Protein AF-A0A550GK43-F1 (afdb_monomer_lite)

Sequence (358 aa):
KLLFDNPLKSVQSYNLAKATGVEAIDRFKLILEIFTRRATTKEAKLQIQLATLRYELAHAKERVRLTKLKEQPGFMGLGAYEADVYYNAINRQIQTIRAKLLKIREKRLLHRERRAELGFLSISLAGYTSAGKSSLFNALTEETTQVDKALFTTLSTKTRLVEVSKKQFLLTDTVGFIDRLPLTLIEAFHSTLEETIYSDLILLVLDISEALEKIEKKNSICLETMEHIGASGIPVITVLNKIDLLSESETEEKLEALKTKVKNPILISALHRTNLELLKRELLEKFEDYVQALFTVPLTKETMPFMSWVHESADVKEAKFMSDSVQVTFEANPLFAEKVRKRVEKLDGKFVAIPKTQ

Foldseek 3Di:
DAEAADDDALVRQVVCCVVPVDGYDYPQVVVLVVQCVQDPDPLSNLLSLLLVLVVCLVRLLVVLVVVCVVPDPDDPDCRPVVSVVVNVVSVVSNVVSVVVNVVVLVVVVVVLVVCVLLQAAEEEEEFAWQLCLVLLVCLQQVHPDDDDSDGFNDSAKDWDWGDDPNHIHIYIYATYDDPCDDVSSCVSCLSRCVSLQPHLEYEYRGALLDDLVVRLVRQVVRQVSCVVSNNNPHHYAYEHEDCVNDDPVSVVVSCVVCVVRDHNYDYAYSNVRGRVVVVSVVVCVSQQQWWWKKKKFFDDPCVVVLVVSCVSNWAWPDWDDDPTIIMTITTGGPSNLVSNVVVCVVRVMDMGTDPPDD

pLDDT: mean 79.59, std 12.75, range [30.95, 96.44]

Radius of gyration: 26.25 Å; chains: 1; bounding box: 74×34×81 Å

Structure (mmCIF, N/CA/C/O backbone):
data_AF-A0A550GK43-F1
#
_entry.id   AF-A0A550GK43-F1
#
loop_
_atom_site.group_PDB
_atom_site.id
_atom_site.type_symbol
_atom_site.label_atom_id
_atom_site.label_alt_id
_atom_site.label_comp_id
_atom_site.label_asym_id
_atom_site.label_entity_id
_atom_site.label_seq_id
_atom_site.pdbx_PDB_ins_code
_atom_site.Cartn_x
_atom_site.Cartn_y
_atom_site.Cartn_z
_atom_site.occupancy
_atom_site.B_iso_or_equiv
_atom_site.auth_seq_id
_atom_site.auth_comp_id
_atom_site.auth_asym_id
_atom_site.auth_atom_id
_atom_site.pdbx_PDB_model_num
ATOM 1 N N . LYS A 1 1 ? -18.491 10.909 21.835 1.00 86.12 1 LYS A N 1
ATOM 2 C CA . LYS A 1 1 ? -18.262 9.469 21.565 1.00 86.12 1 LYS A CA 1
ATOM 3 C C . LYS A 1 1 ? -17.212 8.971 22.540 1.00 86.12 1 LYS A C 1
ATOM 5 O O . LYS A 1 1 ? -16.276 9.720 22.793 1.00 86.12 1 LYS A O 1
ATOM 10 N N . LEU A 1 2 ? -17.357 7.761 23.069 1.00 90.12 2 LEU A N 1
ATOM 11 C CA . LEU A 1 2 ? -16.305 7.083 23.827 1.00 90.12 2 LEU A CA 1
ATOM 12 C C . LEU A 1 2 ? -15.531 6.176 22.879 1.00 90.12 2 LEU A C 1
ATOM 14 O O . LEU A 1 2 ? -16.142 5.410 22.134 1.00 90.12 2 LEU A O 1
ATOM 18 N N . LEU A 1 3 ? -14.207 6.301 22.886 1.00 92.94 3 LEU A N 1
ATOM 19 C CA . LEU A 1 3 ? -13.317 5.574 21.986 1.00 92.94 3 LEU A CA 1
ATOM 20 C C . LEU A 1 3 ? -12.594 4.479 22.764 1.00 92.94 3 LEU A C 1
ATOM 22 O O . LEU A 1 3 ? -11.971 4.759 23.785 1.00 92.94 3 LEU A O 1
ATOM 26 N N . PHE A 1 4 ? -12.653 3.252 22.257 1.00 91.44 4 PHE A N 1
ATOM 27 C CA . PHE A 1 4 ? -11.942 2.107 22.817 1.00 91.44 4 PHE A CA 1
ATOM 28 C C . PHE A 1 4 ? -10.992 1.528 21.767 1.00 91.44 4 PHE A C 1
ATOM 30 O O . PHE A 1 4 ? -11.410 1.222 20.653 1.00 91.44 4 PHE A O 1
ATOM 37 N N . ASP A 1 5 ? -9.711 1.366 22.114 1.00 87.25 5 ASP A N 1
ATOM 38 C CA . ASP A 1 5 ? -8.704 0.798 21.197 1.00 87.25 5 ASP A CA 1
ATOM 39 C C . ASP A 1 5 ? -8.968 -0.690 20.896 1.00 87.25 5 ASP A C 1
ATOM 41 O O . ASP A 1 5 ? -8.686 -1.182 19.804 1.00 87.25 5 ASP A O 1
ATOM 45 N N . ASN A 1 6 ? -9.570 -1.409 21.844 1.00 87.00 6 ASN A N 1
ATOM 46 C CA . ASN A 1 6 ? -9.878 -2.827 21.693 1.00 87.00 6 ASN A CA 1
ATOM 47 C C . ASN A 1 6 ? -11.275 -3.058 21.091 1.00 87.00 6 ASN A C 1
ATOM 49 O O . ASN A 1 6 ? -12.183 -2.256 21.334 1.00 87.00 6 ASN A O 1
ATOM 53 N N . PRO A 1 7 ? -11.479 -4.170 20.354 1.00 84.12 7 PRO A N 1
ATOM 54 C CA . PRO A 1 7 ? -12.796 -4.569 19.867 1.00 84.12 7 PRO A CA 1
ATOM 55 C C . PRO A 1 7 ? -13.807 -4.690 21.009 1.00 84.12 7 PRO A C 1
ATOM 57 O O . PRO A 1 7 ? -13.506 -5.269 22.056 1.00 84.12 7 PRO A O 1
ATOM 60 N N . LEU A 1 8 ? -15.019 -4.183 20.792 1.00 85.75 8 LEU A N 1
ATOM 61 C CA . LEU A 1 8 ? -16.103 -4.273 21.765 1.00 85.75 8 LEU A CA 1
ATOM 62 C C . LEU A 1 8 ? -17.144 -5.296 21.310 1.00 85.75 8 LEU A C 1
ATOM 64 O O . LEU A 1 8 ? -17.591 -5.296 20.165 1.00 85.75 8 LEU A O 1
ATOM 68 N N . LYS A 1 9 ? -17.600 -6.151 22.230 1.00 84.69 9 LYS A N 1
ATOM 69 C CA . LYS A 1 9 ? -18.795 -6.976 22.000 1.00 84.69 9 LYS A CA 1
ATOM 70 C C . LYS A 1 9 ? -20.037 -6.080 21.974 1.00 84.69 9 LYS A C 1
ATOM 72 O O . LYS A 1 9 ? -20.101 -5.092 22.704 1.00 84.69 9 LYS A O 1
ATOM 77 N N . SER A 1 10 ? -21.081 -6.482 21.241 1.00 81.69 10 SER A N 1
ATOM 78 C CA . SER A 1 10 ? -22.343 -5.720 21.142 1.00 81.69 10 SER A CA 1
ATOM 79 C C . SER A 1 10 ? -22.924 -5.331 22.504 1.00 81.69 10 SER A C 1
ATOM 81 O O . SER A 1 10 ? -23.356 -4.197 22.686 1.00 81.69 10 SER A O 1
ATOM 83 N N . VAL A 1 11 ? -22.883 -6.257 23.468 1.00 82.94 11 VAL A N 1
ATOM 84 C CA . VAL A 1 11 ? -23.362 -6.045 24.843 1.00 82.94 11 VAL A CA 1
ATOM 85 C C . VAL A 1 11 ? -22.520 -5.001 25.582 1.00 82.94 11 VAL A C 1
ATOM 87 O O . VAL A 1 11 ? -23.070 -4.167 26.294 1.00 82.94 11 VAL A O 1
ATOM 90 N N . GLN A 1 12 ? -21.196 -5.007 25.398 1.00 88.62 12 GLN A N 1
ATOM 91 C CA . GLN A 1 12 ? -20.301 -4.034 26.032 1.00 88.62 12 GLN A CA 1
ATOM 92 C C . GLN A 1 12 ? -20.574 -2.631 25.495 1.00 88.62 12 GLN A C 1
ATOM 94 O O . GLN A 1 12 ? -20.803 -1.719 26.284 1.00 88.62 12 GLN A O 1
ATOM 99 N N . SER A 1 13 ? -20.633 -2.469 24.168 1.00 85.69 13 SER A N 1
ATOM 100 C CA . SER A 1 13 ? -20.974 -1.183 23.549 1.00 85.69 13 SER A CA 1
ATOM 101 C C . SER A 1 13 ? -22.344 -0.677 24.006 1.00 85.69 13 SER A C 1
ATOM 103 O O . SER A 1 13 ? -22.485 0.507 24.303 1.00 85.69 13 SER A O 1
ATOM 105 N N . TYR A 1 14 ? -23.340 -1.566 24.108 1.00 80.38 14 TYR A N 1
ATOM 106 C CA . TYR A 1 14 ? -24.678 -1.220 24.590 1.00 80.38 14 TYR A CA 1
ATOM 107 C C . TYR A 1 14 ? -24.670 -0.757 26.052 1.00 80.38 14 TYR A C 1
ATOM 109 O O . TYR A 1 14 ? -25.195 0.311 26.359 1.00 80.38 14 TYR A O 1
ATOM 117 N N . ASN A 1 15 ? -24.046 -1.523 26.949 1.00 84.62 15 ASN A N 1
ATOM 118 C CA . ASN A 1 15 ? -23.990 -1.195 28.373 1.00 84.62 15 ASN A CA 1
ATOM 119 C C . ASN A 1 15 ? -23.218 0.102 28.629 1.00 84.62 15 ASN A C 1
ATOM 121 O O . ASN A 1 15 ? -23.668 0.928 29.418 1.00 84.62 15 ASN A O 1
ATOM 125 N N . LEU A 1 16 ? -22.101 0.313 27.927 1.00 88.44 16 LEU A N 1
ATOM 126 C CA . LEU A 1 16 ? -21.329 1.552 28.000 1.00 88.44 16 LEU A CA 1
ATOM 127 C C . LEU A 1 16 ? -22.157 2.744 27.521 1.00 88.44 16 LEU A C 1
ATOM 129 O O . LEU A 1 16 ? -22.223 3.753 28.219 1.00 88.44 16 LEU A O 1
ATOM 133 N N . ALA A 1 17 ? -22.845 2.620 26.383 1.00 86.25 17 ALA A N 1
ATOM 134 C CA . ALA A 1 17 ? -23.702 3.688 25.879 1.00 86.25 17 ALA A CA 1
ATOM 135 C C . ALA A 1 17 ? -24.870 3.993 26.830 1.00 86.25 17 ALA A C 1
ATOM 137 O O . ALA A 1 17 ? -25.184 5.157 27.069 1.00 86.25 17 ALA A O 1
ATOM 138 N N . LYS A 1 18 ? -25.475 2.960 27.430 1.00 82.62 18 LYS A N 1
ATOM 139 C CA . LYS A 1 18 ? -26.541 3.106 28.431 1.00 82.62 18 LYS A CA 1
ATOM 140 C C . LYS A 1 18 ? -26.047 3.802 29.702 1.00 82.62 18 LYS A C 1
ATOM 142 O O . LYS A 1 18 ? -26.750 4.660 30.219 1.00 82.62 18 LYS A O 1
ATOM 147 N N . ALA A 1 19 ? -24.871 3.428 30.205 1.00 88.75 19 ALA A N 1
ATOM 148 C CA . ALA A 1 19 ? -24.321 3.973 31.445 1.00 88.75 19 ALA A CA 1
ATOM 149 C C . ALA A 1 19 ? -23.818 5.416 31.294 1.00 88.75 19 ALA A C 1
ATOM 151 O O . ALA A 1 19 ? -23.865 6.185 32.246 1.00 88.75 19 ALA A O 1
ATOM 152 N N . THR A 1 20 ? -23.327 5.781 30.108 1.00 88.94 20 THR A N 1
ATOM 153 C CA . THR A 1 20 ? -22.637 7.064 29.880 1.00 88.94 20 THR A CA 1
ATOM 154 C C . THR A 1 20 ? -23.457 8.076 29.083 1.00 88.94 20 THR A C 1
ATOM 156 O O . THR A 1 20 ? -23.082 9.242 29.011 1.00 88.94 20 THR A O 1
ATOM 159 N N . GLY A 1 21 ? -24.557 7.649 28.456 1.00 86.69 21 GLY A N 1
ATOM 160 C CA . GLY A 1 21 ? -25.392 8.498 27.602 1.00 86.69 21 GLY A CA 1
ATOM 161 C C . GLY A 1 21 ? -24.756 8.871 26.257 1.00 86.69 21 GLY A C 1
ATOM 162 O O . GLY A 1 21 ? -25.344 9.637 25.498 1.00 86.69 21 GLY A O 1
ATOM 163 N N . VAL A 1 22 ? -23.573 8.340 25.930 1.00 90.19 22 VAL A N 1
ATOM 164 C CA . VAL A 1 22 ? -22.835 8.643 24.695 1.00 90.19 22 VAL A CA 1
ATOM 165 C C . VAL A 1 22 ? -22.460 7.368 23.942 1.00 90.19 22 VAL A C 1
ATOM 167 O O . VAL A 1 22 ? -22.191 6.328 24.531 1.00 90.19 22 VAL A O 1
ATOM 170 N N . GLU A 1 23 ? -22.409 7.439 22.611 1.00 86.25 23 GLU A N 1
ATOM 171 C CA . GLU A 1 23 ? -22.049 6.286 21.779 1.00 86.25 23 GLU A CA 1
ATOM 172 C C . GLU A 1 23 ? -20.619 5.796 22.075 1.00 86.25 23 GLU A C 1
ATOM 174 O O . GLU A 1 23 ? -19.661 6.572 21.966 1.00 86.25 23 GLU A O 1
ATOM 179 N N . ALA A 1 24 ? -20.482 4.508 22.405 1.00 88.62 24 ALA A N 1
ATOM 180 C CA . ALA A 1 24 ? -19.206 3.812 22.539 1.00 88.62 24 ALA A CA 1
ATOM 181 C C . ALA A 1 24 ? -18.837 3.116 21.222 1.00 88.62 24 ALA A C 1
ATOM 183 O O . ALA A 1 24 ? -19.596 2.280 20.723 1.00 88.62 24 ALA A O 1
ATOM 184 N N . ILE A 1 25 ? -17.670 3.452 20.671 1.00 88.75 25 ILE A N 1
ATOM 185 C CA . ILE A 1 25 ? -17.148 2.873 19.432 1.00 88.75 25 ILE A CA 1
ATOM 186 C C . ILE A 1 25 ? -15.778 2.238 19.672 1.00 88.75 25 ILE A C 1
ATOM 188 O O . ILE A 1 25 ? -14.965 2.754 20.441 1.00 88.75 25 ILE A O 1
ATOM 192 N N . ASP A 1 26 ? -15.539 1.106 19.017 1.00 89.75 26 ASP A N 1
ATOM 193 C CA . ASP A 1 26 ? -14.235 0.453 19.007 1.00 89.75 26 ASP A CA 1
ATOM 194 C C . ASP A 1 26 ? -13.333 1.016 17.897 1.00 89.75 26 ASP A C 1
ATOM 196 O O . ASP A 1 26 ? -13.750 1.809 17.041 1.00 89.75 26 ASP A O 1
ATOM 200 N N . ARG A 1 27 ? -12.073 0.580 17.899 1.00 86.44 27 ARG A N 1
ATOM 201 C CA . ARG A 1 27 ? -11.082 0.947 16.886 1.00 86.44 27 ARG A CA 1
ATOM 202 C C . ARG A 1 27 ? -11.529 0.619 15.467 1.00 86.44 27 ARG A C 1
ATOM 204 O O . ARG A 1 27 ? -11.270 1.406 14.561 1.00 86.44 27 ARG A O 1
ATOM 211 N N . PHE A 1 28 ? -12.189 -0.517 15.252 1.00 83.56 28 PHE A N 1
ATOM 212 C CA . PHE A 1 28 ? -12.615 -0.924 13.915 1.00 83.56 28 PHE A CA 1
ATOM 213 C C . PHE A 1 28 ? -13.650 0.052 13.346 1.00 83.56 28 PHE A C 1
ATOM 215 O O . PHE A 1 28 ? -13.490 0.549 12.229 1.00 83.56 28 PHE A O 1
ATOM 222 N N . LYS A 1 29 ? -14.669 0.401 14.137 1.00 85.69 29 LYS A N 1
ATOM 223 C CA . LYS A 1 29 ? -15.686 1.377 13.743 1.00 85.69 29 LYS A CA 1
ATOM 224 C C . LYS A 1 29 ? -15.091 2.774 13.557 1.00 85.69 29 LYS A C 1
ATOM 226 O O . LYS A 1 29 ? -15.455 3.459 12.603 1.00 85.69 29 LYS A O 1
ATOM 231 N N . LEU A 1 30 ? -14.138 3.177 14.403 1.00 87.69 30 LEU A N 1
ATOM 232 C CA . LEU A 1 30 ? -13.414 4.440 14.236 1.00 87.69 30 LEU A CA 1
ATOM 233 C C . LEU A 1 30 ? -12.654 4.492 12.900 1.00 87.69 30 LEU A C 1
ATOM 235 O O . LEU A 1 30 ? -12.739 5.492 12.189 1.00 87.69 30 LEU A O 1
ATOM 239 N N . ILE A 1 31 ? -11.953 3.415 12.530 1.00 84.00 31 ILE A N 1
ATOM 240 C CA . ILE A 1 31 ? -11.245 3.323 11.244 1.00 84.00 31 ILE A CA 1
ATOM 241 C C . ILE A 1 31 ? -12.232 3.460 10.077 1.00 84.00 31 ILE A C 1
ATOM 243 O O . ILE A 1 31 ? -11.996 4.269 9.179 1.00 84.00 31 ILE A O 1
ATOM 247 N N . LEU A 1 32 ? -13.363 2.744 10.106 1.00 84.62 32 LEU A N 1
ATOM 248 C CA . LEU A 1 32 ? -14.396 2.859 9.070 1.00 84.62 32 LEU A CA 1
ATOM 249 C C . LEU A 1 32 ? -14.977 4.275 8.961 1.00 84.62 32 LEU A C 1
ATOM 251 O O . LEU A 1 32 ? -15.218 4.751 7.851 1.00 84.62 32 LEU A O 1
ATOM 255 N N . GLU A 1 33 ? -15.176 4.976 10.079 1.00 86.00 33 GLU A N 1
ATOM 256 C CA . GLU A 1 33 ? -15.636 6.369 10.066 1.00 86.00 33 GLU A CA 1
ATOM 257 C C . GLU A 1 33 ? -14.611 7.308 9.419 1.00 86.00 33 GLU A C 1
ATOM 259 O O . GLU A 1 33 ? -14.982 8.150 8.596 1.00 86.00 33 GLU A O 1
ATOM 264 N N . ILE A 1 34 ? -13.324 7.153 9.746 1.00 83.12 34 ILE A N 1
ATOM 265 C CA . ILE A 1 34 ? -12.256 7.953 9.133 1.00 83.12 34 ILE A CA 1
ATOM 266 C C . ILE A 1 34 ? -12.185 7.672 7.629 1.00 83.12 34 ILE A C 1
ATOM 268 O O . ILE A 1 34 ? -12.117 8.602 6.823 1.00 83.12 34 ILE A O 1
ATOM 272 N N . PHE A 1 35 ? -12.276 6.401 7.243 1.00 79.06 35 PHE A N 1
ATOM 273 C CA . PHE A 1 35 ? -12.298 5.982 5.848 1.00 79.06 35 PHE A CA 1
ATOM 274 C C . PHE A 1 35 ? -13.492 6.543 5.086 1.00 79.06 35 PHE A C 1
ATOM 276 O O . PHE A 1 35 ? -13.321 7.070 3.989 1.00 79.06 35 PHE A O 1
ATOM 283 N N . THR A 1 36 ? -14.684 6.511 5.681 1.00 83.25 36 THR A N 1
ATOM 284 C CA . THR A 1 36 ? -15.906 7.052 5.068 1.00 83.25 36 THR A CA 1
ATOM 285 C C . THR A 1 36 ? -15.748 8.535 4.739 1.00 83.25 36 THR A C 1
ATOM 287 O O . THR A 1 36 ? -16.131 8.968 3.654 1.00 83.25 36 THR A O 1
ATOM 290 N N . ARG A 1 37 ? -15.142 9.312 5.646 1.00 83.44 37 ARG A N 1
ATOM 291 C CA . ARG A 1 37 ? -14.906 10.752 5.448 1.00 83.44 37 ARG A CA 1
ATOM 292 C C . ARG A 1 37 ? -13.898 11.050 4.341 1.00 83.44 37 ARG A C 1
ATOM 294 O O . ARG A 1 37 ? -13.974 12.104 3.722 1.00 83.44 37 ARG A O 1
ATOM 301 N N . ARG A 1 38 ? -12.950 10.144 4.110 1.00 76.69 38 ARG A N 1
ATOM 302 C CA . ARG A 1 38 ? -11.841 10.332 3.166 1.00 76.69 38 ARG A CA 1
ATOM 303 C C . ARG A 1 38 ? -12.054 9.652 1.813 1.00 76.69 38 ARG A C 1
ATOM 305 O O . ARG A 1 38 ? -11.332 9.941 0.865 1.00 76.69 38 ARG A O 1
ATOM 312 N N . ALA A 1 39 ? -13.029 8.755 1.696 1.00 76.75 39 ALA A N 1
ATOM 313 C CA . ALA A 1 39 ? -13.310 8.049 0.456 1.00 76.75 39 ALA A CA 1
ATOM 314 C C . ALA A 1 39 ? -13.898 8.982 -0.607 1.00 76.75 39 ALA A C 1
ATOM 316 O O . ALA A 1 39 ? -15.056 9.398 -0.543 1.00 76.75 39 ALA A O 1
ATOM 317 N N . THR A 1 40 ? -13.106 9.262 -1.636 1.00 78.75 40 THR A N 1
ATOM 318 C CA . THR A 1 40 ? -13.510 10.094 -2.775 1.00 78.75 40 THR A CA 1
ATOM 319 C C . THR A 1 40 ? -14.104 9.256 -3.905 1.00 78.75 40 THR A C 1
ATOM 321 O O . THR A 1 40 ? -15.102 9.648 -4.512 1.00 78.75 40 THR A O 1
ATOM 324 N N . THR A 1 41 ? -13.552 8.066 -4.157 1.00 81.12 41 THR A N 1
ATOM 325 C CA . THR A 1 41 ? -13.969 7.201 -5.267 1.00 81.12 41 THR A CA 1
ATOM 326 C C . THR A 1 41 ? -15.203 6.369 -4.926 1.00 81.12 41 THR A C 1
ATOM 328 O O . THR A 1 41 ? -15.446 5.981 -3.781 1.00 81.12 41 THR A O 1
ATOM 331 N N . LYS A 1 42 ? -15.997 6.049 -5.955 1.00 85.44 42 LYS A N 1
ATOM 332 C CA . LYS A 1 42 ? -17.177 5.183 -5.813 1.00 85.44 42 LYS A CA 1
ATOM 333 C C . LYS A 1 42 ? -16.811 3.790 -5.300 1.00 85.44 42 LYS A C 1
ATOM 335 O O . LYS A 1 42 ? -17.566 3.219 -4.523 1.00 85.44 42 LYS A O 1
ATOM 340 N N . GLU A 1 43 ? -15.672 3.256 -5.725 1.00 82.69 43 GLU A N 1
ATOM 341 C CA . GLU A 1 43 ? -15.187 1.962 -5.256 1.00 82.69 43 GLU A CA 1
ATOM 342 C C . GLU A 1 43 ? -14.853 1.985 -3.766 1.00 82.69 43 GLU A C 1
ATOM 344 O O . GLU A 1 43 ? -15.401 1.169 -3.033 1.00 82.69 43 GLU A O 1
ATOM 349 N N . ALA A 1 44 ? -14.028 2.936 -3.311 1.00 79.94 44 ALA A N 1
ATOM 350 C CA . ALA A 1 44 ? -13.653 3.034 -1.903 1.00 79.94 44 ALA A CA 1
ATOM 351 C C . ALA A 1 44 ? -14.903 3.165 -1.019 1.00 79.94 44 ALA A C 1
ATOM 353 O O . ALA A 1 44 ? -15.034 2.473 -0.013 1.00 79.94 44 ALA A O 1
ATOM 354 N N . LYS A 1 45 ? -15.888 3.971 -1.447 1.00 86.06 45 LYS A N 1
ATOM 355 C CA . LYS A 1 45 ? -17.190 4.079 -0.764 1.00 86.06 45 LYS A CA 1
ATOM 356 C C . LYS A 1 45 ? -17.926 2.737 -0.686 1.00 86.06 45 LYS A C 1
ATOM 358 O O . LYS A 1 45 ? -18.445 2.399 0.373 1.00 86.06 45 LYS A O 1
ATOM 363 N N . LEU A 1 46 ? -17.962 1.964 -1.775 1.00 88.62 46 LEU A N 1
ATOM 364 C CA . LEU A 1 46 ? -18.593 0.638 -1.800 1.00 88.62 46 LEU A CA 1
ATOM 365 C C . LEU A 1 46 ? -17.861 -0.372 -0.905 1.00 88.62 46 LEU A C 1
ATOM 367 O O . LEU A 1 46 ? -18.520 -1.136 -0.205 1.00 88.62 46 LEU A O 1
ATOM 371 N N . GLN A 1 47 ? -16.529 -0.370 -0.896 1.00 84.25 47 GLN A N 1
ATOM 372 C CA . GLN A 1 47 ? -15.720 -1.234 -0.030 1.00 84.25 47 GLN A CA 1
ATOM 373 C C . GLN A 1 47 ? -15.943 -0.923 1.453 1.00 84.25 47 GLN A C 1
ATOM 375 O O . GLN A 1 47 ? -16.194 -1.828 2.247 1.00 84.25 47 GLN A O 1
ATOM 380 N N . ILE A 1 48 ? -15.922 0.360 1.824 1.00 85.56 48 ILE A N 1
ATOM 381 C CA . ILE A 1 48 ? -16.186 0.794 3.200 1.00 85.56 48 ILE A CA 1
ATOM 382 C C . ILE A 1 48 ? -17.609 0.421 3.603 1.00 85.56 48 ILE A C 1
ATOM 384 O O . ILE A 1 48 ? -17.812 -0.133 4.677 1.00 85.56 48 ILE A O 1
ATOM 388 N N . GLN A 1 49 ? -18.592 0.645 2.726 1.00 88.12 49 GLN A N 1
ATOM 389 C CA . GLN A 1 49 ? -19.972 0.247 2.987 1.00 88.12 49 GLN A CA 1
ATOM 390 C C . GLN A 1 49 ? -20.101 -1.274 3.170 1.00 88.12 49 GLN A C 1
ATOM 392 O O . GLN A 1 49 ? -20.804 -1.719 4.075 1.00 88.12 49 GLN A O 1
ATOM 397 N N . LEU A 1 50 ? -19.401 -2.078 2.363 1.00 88.62 50 LEU A N 1
ATOM 398 C CA . LEU A 1 50 ? -19.354 -3.532 2.522 1.00 88.62 50 LEU A CA 1
ATOM 399 C C . LEU A 1 50 ? -18.767 -3.935 3.883 1.00 88.62 50 LEU A C 1
ATOM 401 O O . LEU A 1 50 ? -19.320 -4.813 4.547 1.00 88.62 50 LEU A O 1
ATOM 405 N N . ALA A 1 51 ? -17.673 -3.296 4.305 1.00 85.69 51 ALA A N 1
ATOM 406 C CA . ALA A 1 51 ? -17.052 -3.541 5.604 1.00 85.69 51 ALA A CA 1
ATOM 407 C C . ALA A 1 51 ? -17.991 -3.176 6.764 1.00 85.69 51 ALA A C 1
ATOM 409 O O . ALA A 1 51 ? -18.158 -3.971 7.690 1.00 85.69 51 ALA A O 1
ATOM 410 N N . THR A 1 52 ? -18.654 -2.018 6.681 1.00 87.00 52 THR A N 1
ATOM 411 C CA . THR A 1 52 ? -19.640 -1.561 7.669 1.00 87.00 52 THR A CA 1
ATOM 412 C C . THR A 1 52 ? -20.797 -2.546 7.787 1.00 87.00 52 THR A C 1
ATOM 414 O O . THR A 1 52 ? -21.100 -2.990 8.889 1.00 87.00 52 THR A O 1
ATOM 417 N N . LEU A 1 53 ? -21.393 -2.964 6.665 1.00 88.50 53 LEU A N 1
ATOM 418 C CA . LEU A 1 53 ? -22.513 -3.910 6.669 1.00 88.50 53 LEU A CA 1
ATOM 419 C C . LEU A 1 53 ? -22.117 -5.284 7.216 1.00 88.50 53 LEU A C 1
ATOM 421 O O . LEU A 1 53 ? -22.899 -5.909 7.925 1.00 88.50 53 LEU A O 1
ATOM 425 N N . ARG A 1 54 ? -20.901 -5.765 6.926 1.00 84.62 54 ARG A N 1
ATOM 426 C CA . ARG A 1 54 ? -20.385 -7.026 7.488 1.00 84.62 54 ARG A CA 1
ATOM 427 C C . ARG A 1 54 ? -20.206 -6.947 9.002 1.00 84.62 54 ARG A C 1
ATOM 429 O O . ARG A 1 54 ? -20.565 -7.888 9.707 1.00 84.62 54 ARG A O 1
ATOM 436 N N . TYR A 1 55 ? -19.682 -5.830 9.497 1.00 81.94 55 TYR A N 1
ATOM 437 C CA . TYR A 1 55 ? -19.558 -5.590 10.932 1.00 81.94 55 TYR A CA 1
ATOM 438 C C . TYR A 1 55 ? -20.928 -5.482 11.603 1.00 81.94 55 TYR A C 1
ATOM 440 O O . TYR A 1 55 ? -21.174 -6.130 12.616 1.00 81.94 55 TYR A O 1
ATOM 448 N N . GLU A 1 56 ? -21.863 -4.743 11.007 1.00 82.12 56 GLU A N 1
ATOM 449 C CA . GLU A 1 56 ? -23.239 -4.668 11.498 1.00 82.12 56 GLU A CA 1
ATOM 450 C C . GLU A 1 56 ? -23.910 -6.038 11.530 1.00 82.12 56 GLU A C 1
ATOM 452 O O . GLU A 1 56 ? -24.524 -6.377 12.536 1.00 82.12 56 GLU A O 1
ATOM 457 N N . LEU A 1 57 ? -23.739 -6.853 10.486 1.00 81.50 57 LEU A N 1
ATOM 458 C CA . LEU A 1 57 ? -24.305 -8.197 10.404 1.00 81.50 57 LEU A CA 1
ATOM 459 C C . LEU A 1 57 ? -23.823 -9.100 11.544 1.00 81.50 57 LEU A C 1
ATOM 461 O O . LEU A 1 57 ? -24.637 -9.807 12.141 1.00 81.50 57 LEU A O 1
ATOM 465 N N . ALA A 1 58 ? -22.533 -9.041 11.890 1.00 75.56 58 ALA A N 1
ATOM 466 C CA . ALA A 1 58 ? -21.968 -9.795 13.012 1.00 75.56 58 ALA A CA 1
ATOM 467 C C . ALA A 1 58 ? -22.596 -9.402 14.364 1.00 75.56 58 ALA A C 1
ATOM 469 O O . ALA A 1 58 ? -22.664 -10.213 15.286 1.00 75.56 58 ALA A O 1
ATOM 470 N N . HIS A 1 59 ? -23.100 -8.171 14.472 1.00 73.81 59 HIS A N 1
ATOM 471 C CA . HIS A 1 59 ? -23.693 -7.613 15.686 1.00 73.81 59 HIS A CA 1
ATOM 472 C C . HIS A 1 59 ? -25.230 -7.500 15.641 1.00 73.81 59 HIS A C 1
ATOM 474 O O . HIS A 1 59 ? -25.846 -7.155 16.651 1.00 73.81 59 HIS A O 1
ATOM 480 N N . ALA A 1 60 ? -25.865 -7.796 14.502 1.00 70.31 60 ALA A N 1
ATOM 481 C CA . ALA A 1 60 ? -27.279 -7.528 14.242 1.00 70.31 60 ALA A CA 1
ATOM 482 C C . ALA A 1 60 ? -28.211 -8.326 15.163 1.00 70.31 60 ALA A C 1
ATOM 484 O O . ALA A 1 60 ? -29.096 -7.747 15.792 1.00 70.31 60 ALA A O 1
ATOM 485 N N . LYS A 1 61 ? -27.977 -9.640 15.297 1.00 66.75 61 LYS A N 1
ATOM 486 C CA . LYS A 1 61 ? -28.815 -10.525 16.126 1.00 66.75 61 LYS A CA 1
ATOM 487 C C . LYS A 1 61 ? -28.836 -10.087 17.593 1.00 66.75 61 LYS A C 1
ATOM 489 O O . LYS A 1 61 ? -29.905 -9.996 18.192 1.00 66.75 61 LYS A O 1
ATOM 494 N N . GLU A 1 62 ? -27.674 -9.745 18.150 1.00 68.44 62 GLU A N 1
ATOM 495 C CA . GLU A 1 62 ? -27.580 -9.327 19.553 1.00 68.44 62 GLU A CA 1
ATOM 496 C C . GLU A 1 62 ? -28.139 -7.916 19.774 1.00 68.44 62 GLU A C 1
ATOM 498 O O . GLU A 1 62 ? -28.774 -7.662 20.794 1.00 68.44 62 GLU A O 1
ATOM 503 N N . ARG A 1 63 ? -27.991 -6.999 18.807 1.00 67.00 63 ARG A N 1
ATOM 504 C CA . ARG A 1 63 ? -28.609 -5.666 18.890 1.00 67.00 63 ARG A CA 1
ATOM 505 C C . ARG A 1 63 ? -30.132 -5.731 18.885 1.00 67.00 63 ARG A C 1
ATOM 507 O O . ARG A 1 63 ? -30.747 -5.085 19.724 1.00 67.00 63 ARG A O 1
ATOM 514 N N . VAL A 1 64 ? -30.735 -6.521 17.995 1.00 65.75 64 VAL A N 1
ATOM 515 C CA . VAL A 1 64 ? -32.200 -6.684 17.962 1.00 65.75 64 VAL A CA 1
ATOM 516 C C . VAL A 1 64 ? -32.704 -7.274 19.282 1.00 65.75 64 VAL A C 1
ATOM 518 O O . VAL A 1 64 ? -33.701 -6.799 19.824 1.00 65.75 64 VAL A O 1
ATOM 521 N N . ARG A 1 65 ? -31.971 -8.236 19.859 1.00 65.88 65 ARG A N 1
ATOM 522 C CA . ARG A 1 65 ? -32.284 -8.814 21.174 1.00 65.88 65 ARG A CA 1
ATOM 523 C C . ARG A 1 65 ? -32.227 -7.780 22.307 1.00 65.88 65 ARG A C 1
ATOM 525 O O . ARG A 1 65 ? -33.133 -7.725 23.133 1.00 65.88 65 ARG A O 1
ATOM 532 N N . LEU A 1 66 ? -31.185 -6.946 22.340 1.00 63.62 66 LEU A N 1
ATOM 533 C CA . LEU A 1 66 ? -30.970 -5.934 23.383 1.00 63.62 66 LEU A CA 1
ATOM 534 C C . LEU A 1 66 ? -31.945 -4.752 23.302 1.00 63.62 66 LEU A C 1
ATOM 536 O O . LEU A 1 66 ? -32.364 -4.247 24.342 1.00 63.62 66 LEU A O 1
ATOM 540 N N . THR A 1 67 ? -32.330 -4.318 22.098 1.00 60.28 67 THR A N 1
ATOM 541 C CA . THR A 1 67 ? -33.319 -3.242 21.922 1.00 60.28 67 THR A CA 1
ATOM 542 C C . THR A 1 67 ? -34.692 -3.659 22.448 1.00 60.28 67 THR A C 1
ATOM 544 O O . THR A 1 67 ? -35.367 -2.852 23.079 1.00 60.28 67 THR A O 1
ATOM 547 N N . LYS A 1 68 ? -35.072 -4.934 22.286 1.00 58.69 68 LYS A N 1
ATOM 548 C CA . LYS A 1 68 ? -36.360 -5.460 22.764 1.00 58.69 68 LYS A CA 1
ATOM 549 C C . LYS A 1 68 ? -36.428 -5.673 24.277 1.00 58.69 68 LYS A C 1
ATOM 551 O O . LYS A 1 68 ? -37.509 -5.611 24.835 1.00 58.69 68 LYS A O 1
ATOM 556 N N . LEU A 1 69 ? -35.296 -5.815 24.970 1.00 55.19 69 LEU A N 1
ATOM 557 C CA . LEU A 1 69 ? -35.242 -5.835 26.443 1.00 55.19 69 LEU A CA 1
ATOM 558 C C . LEU A 1 69 ? -35.695 -4.510 27.098 1.00 55.19 69 LEU A C 1
ATOM 560 O O . LEU A 1 69 ? -35.897 -4.474 28.310 1.00 55.19 69 LEU A O 1
ATOM 564 N N . LYS A 1 70 ? -35.831 -3.419 26.326 1.00 52.06 70 LYS A N 1
ATOM 565 C CA . LYS A 1 70 ? -36.454 -2.159 26.770 1.00 52.06 70 LYS A CA 1
ATOM 566 C C . LYS A 1 70 ? -37.981 -2.146 26.628 1.00 52.06 70 LYS A C 1
ATOM 568 O O . LYS A 1 70 ? -38.617 -1.337 27.297 1.00 52.06 70 LYS A O 1
ATOM 573 N N . GLU A 1 71 ? -38.555 -2.982 25.767 1.00 50.41 71 GLU A N 1
ATOM 574 C CA . GLU A 1 71 ? -40.003 -3.086 25.567 1.00 50.41 71 GLU A CA 1
ATOM 575 C C . GLU A 1 71 ? -40.544 -4.172 26.517 1.00 50.41 71 GLU A C 1
ATOM 577 O O . GLU A 1 71 ? -39.938 -5.226 26.685 1.00 50.41 71 GLU A O 1
ATOM 582 N N . GLN A 1 72 ? -41.619 -3.867 27.243 1.00 41.66 72 GLN A N 1
ATOM 583 C CA . GLN A 1 72 ? -42.124 -4.628 28.397 1.00 41.66 72 GLN A CA 1
ATOM 584 C C . GLN A 1 72 ? -42.316 -6.150 28.172 1.00 41.66 72 GLN A C 1
ATOM 586 O O . GLN A 1 72 ? -42.557 -6.594 27.048 1.00 41.66 72 GLN A O 1
ATOM 591 N N . PRO A 1 73 ? -42.293 -6.965 29.255 1.00 36.16 73 PRO A N 1
ATOM 592 C CA . PRO A 1 73 ? -42.509 -8.412 29.206 1.00 36.16 73 PRO A CA 1
ATOM 593 C C . PRO A 1 73 ? -43.982 -8.728 28.910 1.00 36.16 73 PRO A C 1
ATOM 595 O O . PRO A 1 73 ? -44.771 -8.986 29.811 1.00 36.16 73 PRO A O 1
ATOM 598 N N . GLY A 1 74 ? -44.375 -8.668 27.640 1.00 38.84 74 GLY A N 1
ATOM 599 C CA . GLY A 1 74 ? -45.766 -8.906 27.273 1.00 38.84 74 GLY A CA 1
ATOM 600 C C . GLY A 1 74 ? -46.083 -8.683 25.805 1.00 38.84 74 GLY A C 1
ATOM 601 O O . GLY A 1 74 ? -47.039 -7.987 25.515 1.00 38.84 74 GLY A O 1
ATOM 602 N N . PHE A 1 75 ? -45.312 -9.247 24.872 1.00 33.22 75 PHE A N 1
ATOM 603 C CA . PHE A 1 75 ? -45.774 -9.413 23.486 1.00 33.22 75 PHE A CA 1
ATOM 604 C C . PHE A 1 75 ? -45.073 -10.623 22.846 1.00 33.22 75 PHE A C 1
ATOM 606 O O . PHE A 1 75 ? -44.037 -10.525 22.186 1.00 33.22 75 PHE A O 1
ATOM 613 N N . MET A 1 76 ? -45.615 -11.813 23.113 1.00 44.94 76 MET A N 1
ATOM 614 C CA . MET A 1 76 ? -45.246 -13.047 22.416 1.00 44.94 76 MET A CA 1
ATOM 615 C C . MET A 1 76 ? -45.735 -12.964 20.961 1.00 44.94 76 MET A C 1
ATOM 617 O O . MET A 1 76 ? -46.922 -12.761 20.731 1.00 44.94 76 MET A O 1
ATOM 621 N N . GLY A 1 77 ? -44.841 -13.153 19.981 1.00 43.59 77 GLY A N 1
ATOM 622 C CA . GLY A 1 77 ? -45.250 -13.587 18.633 1.00 43.59 77 GLY A CA 1
ATOM 623 C C . GLY A 1 77 ? -44.463 -13.051 17.433 1.00 43.59 77 GLY A C 1
ATOM 624 O O . GLY A 1 77 ? -44.341 -13.760 16.444 1.00 43.59 77 GLY A O 1
ATOM 625 N N . LEU A 1 78 ? -43.873 -11.851 17.495 1.00 40.84 78 LEU A N 1
ATOM 626 C CA . LEU A 1 78 ? -43.286 -11.187 16.305 1.00 40.84 78 LEU A CA 1
ATOM 627 C C . LEU A 1 78 ? -41.739 -11.119 16.308 1.00 40.84 78 LEU A C 1
ATOM 629 O O . LEU A 1 78 ? -41.115 -10.484 15.462 1.00 40.84 78 LEU A O 1
ATOM 633 N N . GLY A 1 79 ? -41.090 -11.787 17.268 1.00 48.12 79 GLY A N 1
ATOM 634 C CA . GLY A 1 79 ? -39.683 -11.569 17.633 1.00 48.12 79 GLY A CA 1
ATOM 635 C C . GLY A 1 79 ? -38.612 -12.046 16.643 1.00 48.12 79 GLY A C 1
ATOM 636 O O . GLY A 1 79 ? -37.617 -11.344 16.465 1.00 48.12 79 GLY A O 1
ATOM 637 N N . ALA A 1 80 ? -38.795 -13.210 16.012 1.00 53.03 80 ALA A N 1
ATOM 638 C CA . ALA A 1 80 ? -37.810 -13.792 15.092 1.00 53.03 80 ALA A CA 1
ATOM 639 C C . ALA A 1 80 ? -37.877 -13.159 13.692 1.00 53.03 80 ALA A C 1
ATOM 641 O O . ALA A 1 80 ? -36.848 -12.803 13.119 1.00 53.03 80 ALA A O 1
ATOM 642 N N . TYR A 1 81 ? -39.097 -12.915 13.198 1.00 59.41 81 TYR A N 1
ATOM 643 C CA . TYR A 1 81 ? -39.342 -12.408 11.848 1.00 59.41 81 TYR A CA 1
ATOM 644 C C . TYR A 1 81 ? -38.651 -11.069 11.575 1.00 59.41 81 TYR A C 1
ATOM 646 O O . TYR A 1 81 ? -38.070 -10.899 10.513 1.00 59.41 81 TYR A O 1
ATOM 654 N N . GLU A 1 82 ? -38.650 -10.123 12.514 1.00 63.88 82 GLU A N 1
ATOM 655 C CA . GLU A 1 82 ? -38.028 -8.807 12.295 1.00 63.88 82 GLU A CA 1
ATOM 656 C C . GLU A 1 82 ? -36.496 -8.851 12.298 1.00 63.88 82 GLU A C 1
ATOM 658 O O . GLU A 1 82 ? -35.854 -8.173 11.493 1.00 63.88 82 GLU A O 1
ATOM 663 N N . ALA A 1 83 ? -35.902 -9.669 13.176 1.00 65.19 83 ALA A N 1
ATOM 664 C CA . ALA A 1 83 ? -34.458 -9.886 13.195 1.00 65.19 83 ALA A CA 1
ATOM 665 C C . ALA A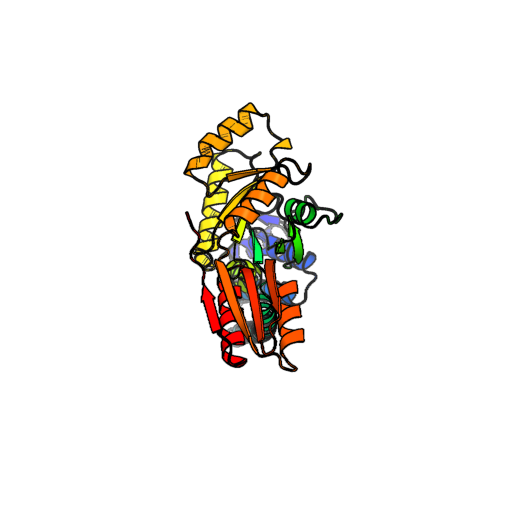 1 83 ? -34.002 -10.540 11.885 1.00 65.19 83 ALA A C 1
ATOM 667 O O . ALA A 1 83 ? -33.010 -10.113 11.293 1.00 65.19 83 ALA A O 1
ATOM 668 N N . ASP A 1 84 ? -34.769 -11.521 11.409 1.00 70.81 84 ASP A N 1
ATOM 669 C CA . ASP A 1 84 ? -34.519 -12.211 10.150 1.00 70.81 84 ASP A CA 1
ATOM 670 C C . ASP A 1 84 ? -34.767 -11.299 8.943 1.00 70.81 84 ASP A C 1
ATOM 672 O O . ASP A 1 84 ? -33.982 -11.310 7.999 1.00 70.81 84 ASP A O 1
ATOM 676 N N . VAL A 1 85 ? -35.793 -10.443 8.969 1.00 77.94 85 VAL A N 1
ATOM 677 C CA . VAL A 1 85 ? -36.044 -9.434 7.927 1.00 77.94 85 VAL A CA 1
ATOM 678 C C . VAL A 1 85 ? -34.887 -8.437 7.849 1.00 77.94 85 VAL A C 1
ATOM 680 O O . VAL A 1 85 ? -34.386 -8.183 6.752 1.00 77.94 85 VAL A O 1
ATOM 683 N N . TYR A 1 86 ? -34.410 -7.917 8.984 1.00 79.00 86 TYR A N 1
ATOM 684 C CA . TYR A 1 86 ? -33.260 -7.009 9.026 1.00 79.00 86 TYR A CA 1
ATOM 685 C C . TYR A 1 86 ? -31.973 -7.698 8.552 1.00 79.00 86 TYR A C 1
ATOM 687 O O . TYR A 1 86 ? -31.243 -7.163 7.715 1.00 79.00 86 TYR A O 1
ATOM 695 N N . TYR A 1 87 ? -31.726 -8.926 9.011 1.00 81.56 87 TYR A N 1
ATOM 696 C CA . TYR A 1 87 ? -30.590 -9.740 8.583 1.00 81.56 87 TYR A CA 1
ATOM 697 C C . TYR A 1 87 ? -30.618 -10.015 7.070 1.00 81.56 87 TYR A C 1
ATOM 699 O O . TYR A 1 87 ? -29.616 -9.834 6.372 1.00 81.56 87 TYR A O 1
ATOM 707 N N . ASN A 1 88 ? -31.782 -10.385 6.534 1.00 84.12 88 ASN A N 1
ATOM 708 C CA . ASN A 1 88 ? -31.994 -10.609 5.106 1.00 84.12 88 ASN A CA 1
ATOM 709 C C . ASN A 1 88 ? -31.823 -9.320 4.294 1.00 84.12 88 ASN A C 1
ATOM 711 O O . ASN A 1 88 ? -31.248 -9.357 3.203 1.00 84.12 88 ASN A O 1
ATOM 715 N N . ALA A 1 89 ? -32.268 -8.175 4.817 1.00 86.56 89 ALA A N 1
ATOM 716 C CA . ALA A 1 89 ? -32.066 -6.878 4.184 1.00 86.56 89 ALA A CA 1
ATOM 717 C C . ALA A 1 89 ? -30.572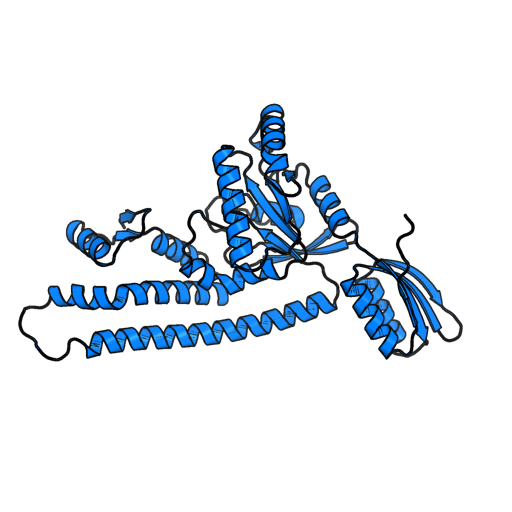 -6.524 4.082 1.00 86.56 89 ALA A C 1
ATOM 719 O O . ALA A 1 89 ? -30.110 -6.184 2.990 1.00 86.56 89 ALA A O 1
ATOM 720 N N . ILE A 1 90 ? -29.800 -6.684 5.167 1.00 86.75 90 ILE A N 1
ATOM 721 C CA . ILE A 1 90 ? -28.343 -6.468 5.149 1.00 86.75 90 ILE A CA 1
ATOM 722 C C . ILE A 1 90 ? -27.674 -7.408 4.142 1.00 86.75 90 ILE A C 1
ATOM 724 O O . ILE A 1 90 ? -26.874 -6.962 3.319 1.00 86.75 90 ILE A O 1
ATOM 728 N N . ASN A 1 91 ? -28.026 -8.697 4.139 1.00 88.06 91 ASN A N 1
ATOM 729 C CA . ASN A 1 91 ? -27.453 -9.657 3.194 1.00 88.06 91 ASN A CA 1
ATOM 730 C C . ASN A 1 91 ? -27.733 -9.290 1.733 1.00 88.06 91 ASN A C 1
ATOM 732 O O . ASN A 1 91 ? -26.826 -9.338 0.901 1.00 88.06 91 ASN A O 1
ATOM 736 N N . ARG A 1 92 ? -28.959 -8.864 1.406 1.00 90.81 92 ARG A N 1
ATOM 737 C CA . ARG A 1 92 ? -29.296 -8.384 0.054 1.00 90.81 92 ARG A CA 1
ATOM 738 C C . ARG A 1 92 ? -28.451 -7.171 -0.344 1.00 90.81 92 ARG A C 1
ATOM 740 O O . ARG A 1 92 ? -27.971 -7.103 -1.479 1.00 90.81 92 ARG A O 1
ATOM 747 N N . GLN A 1 93 ? -28.215 -6.239 0.581 1.00 91.62 93 GLN A N 1
ATOM 748 C CA . GLN A 1 93 ? -27.334 -5.092 0.338 1.00 91.62 93 GLN A CA 1
ATOM 749 C C . GLN A 1 93 ? -25.879 -5.523 0.119 1.00 91.62 93 GLN A C 1
ATOM 751 O O . GLN A 1 93 ? -25.255 -5.069 -0.841 1.00 91.62 93 GLN A O 1
ATOM 756 N N . ILE A 1 94 ? -25.363 -6.447 0.938 1.00 90.38 94 ILE A N 1
ATOM 757 C CA . ILE A 1 94 ? -24.020 -7.026 0.782 1.00 90.38 94 ILE A CA 1
ATOM 758 C C . ILE A 1 94 ? -23.857 -7.633 -0.615 1.00 90.38 94 ILE A C 1
ATOM 760 O O . ILE A 1 94 ? -22.883 -7.321 -1.302 1.00 90.38 94 ILE A O 1
ATOM 764 N N . GLN A 1 95 ? -24.815 -8.445 -1.074 1.00 91.88 95 GLN A N 1
ATOM 765 C CA . GLN A 1 95 ? -24.741 -9.061 -2.404 1.00 91.88 95 GLN A CA 1
ATOM 766 C C . GLN A 1 95 ? -24.800 -8.025 -3.528 1.00 91.88 95 GLN A C 1
ATOM 768 O O . GLN A 1 95 ? -24.033 -8.096 -4.489 1.00 91.88 95 GLN A O 1
ATOM 773 N N . THR A 1 96 ? -25.640 -7.002 -3.373 1.00 93.81 96 THR A N 1
ATOM 774 C CA . THR A 1 96 ? -25.727 -5.893 -4.331 1.00 93.81 96 THR A CA 1
ATOM 775 C C . THR A 1 96 ? -24.398 -5.143 -4.448 1.00 93.81 96 THR A C 1
ATOM 777 O O . THR A 1 96 ? -23.963 -4.802 -5.549 1.00 93.81 96 THR A O 1
ATOM 780 N N . ILE A 1 97 ? -23.733 -4.872 -3.322 1.00 91.12 97 ILE A N 1
ATOM 781 C CA . ILE A 1 97 ? -22.441 -4.178 -3.300 1.00 91.12 97 ILE A CA 1
ATOM 782 C C . ILE A 1 97 ? -21.338 -5.063 -3.883 1.00 91.12 97 ILE A C 1
ATOM 784 O O . ILE A 1 97 ? -20.564 -4.580 -4.708 1.00 91.12 97 ILE A O 1
ATOM 788 N N . ARG A 1 98 ? -21.302 -6.357 -3.540 1.00 89.12 98 ARG A N 1
ATOM 789 C CA . ARG A 1 98 ? -20.355 -7.323 -4.122 1.00 89.12 98 ARG A CA 1
ATOM 790 C C . ARG A 1 98 ? -20.467 -7.388 -5.643 1.00 89.12 98 ARG A C 1
ATOM 792 O O . ARG A 1 98 ? -19.453 -7.276 -6.322 1.00 89.12 98 ARG A O 1
ATOM 799 N N . ALA A 1 99 ? -21.682 -7.466 -6.184 1.00 90.31 99 ALA A N 1
ATOM 800 C CA . ALA A 1 99 ? -21.906 -7.443 -7.630 1.00 90.31 99 ALA A CA 1
ATOM 801 C C . ALA A 1 99 ? -21.412 -6.138 -8.285 1.00 90.31 99 ALA A C 1
ATOM 803 O O . ALA A 1 99 ? -20.846 -6.161 -9.378 1.00 90.31 99 ALA A O 1
ATOM 804 N N . LYS A 1 100 ? -21.581 -4.986 -7.620 1.00 91.06 100 LYS A N 1
ATOM 805 C CA . LYS A 1 100 ? -21.037 -3.704 -8.105 1.00 91.06 100 LYS A CA 1
ATOM 806 C C . LYS A 1 100 ? -19.506 -3.689 -8.086 1.00 91.06 100 LYS A C 1
ATOM 808 O O . LYS A 1 100 ? -18.909 -3.210 -9.046 1.00 91.06 100 LYS A O 1
ATOM 813 N N . LEU A 1 101 ? -18.886 -4.201 -7.023 1.00 87.12 101 LEU A N 1
ATOM 814 C CA . LEU A 1 101 ? -17.428 -4.299 -6.902 1.00 87.12 101 LEU A CA 1
ATOM 815 C C . LEU A 1 101 ? -16.835 -5.248 -7.951 1.00 87.12 101 LEU A C 1
ATOM 817 O O . LEU A 1 101 ? -15.819 -4.906 -8.550 1.00 87.12 101 LEU A O 1
ATOM 821 N N . LEU A 1 102 ? -17.502 -6.369 -8.249 1.00 86.62 102 LEU A N 1
ATOM 822 C CA . LEU A 1 102 ? -17.075 -7.313 -9.288 1.00 86.62 102 LEU A CA 1
ATOM 823 C C . LEU A 1 102 ? -16.973 -6.636 -10.663 1.00 86.62 102 LEU A C 1
ATOM 825 O O . LEU A 1 102 ? -15.927 -6.701 -11.299 1.00 86.62 102 LEU A O 1
ATOM 829 N N . LYS A 1 103 ? -17.993 -5.867 -11.062 1.00 88.38 103 LYS A N 1
ATOM 830 C CA . LYS A 1 103 ? -17.968 -5.099 -12.322 1.00 88.38 103 LYS A CA 1
ATOM 831 C C . LYS A 1 103 ? -16.833 -4.070 -12.379 1.00 88.38 103 LYS A C 1
ATOM 833 O O . LYS A 1 103 ? -16.302 -3.782 -13.448 1.00 88.38 103 LYS A O 1
ATOM 838 N N . ILE A 1 104 ? -16.477 -3.462 -11.244 1.00 85.38 104 ILE A N 1
ATOM 839 C CA . ILE A 1 104 ? -15.341 -2.525 -11.169 1.00 85.38 104 ILE A CA 1
ATOM 840 C C . ILE A 1 104 ? -14.015 -3.288 -11.306 1.00 85.38 104 ILE A C 1
ATOM 842 O O . ILE A 1 104 ? -13.086 -2.782 -11.937 1.00 85.38 104 ILE A O 1
ATOM 846 N N . ARG A 1 105 ? -13.922 -4.494 -10.736 1.00 81.25 105 ARG A N 1
ATOM 847 C CA . ARG A 1 105 ? -12.748 -5.369 -10.839 1.00 81.25 105 ARG A CA 1
ATOM 848 C C . ARG A 1 105 ? -12.511 -5.830 -12.277 1.00 81.25 105 ARG A C 1
ATOM 850 O O . ARG A 1 105 ? -11.404 -5.658 -12.768 1.00 81.25 105 ARG A O 1
ATOM 857 N N . GLU A 1 106 ? -13.547 -6.297 -12.973 1.00 84.12 106 GLU A N 1
ATOM 858 C CA . GLU A 1 106 ? -13.478 -6.700 -14.391 1.00 84.12 106 GLU A CA 1
ATOM 859 C C . GLU A 1 106 ? -12.940 -5.573 -15.284 1.00 84.12 106 GLU A C 1
ATOM 861 O O . GLU A 1 106 ? -12.011 -5.773 -16.063 1.00 84.12 106 GLU A O 1
ATOM 866 N N . LYS A 1 107 ? -13.452 -4.345 -15.112 1.00 82.94 107 LYS A N 1
ATOM 867 C CA . LYS A 1 107 ? -12.942 -3.175 -15.845 1.00 82.94 107 LYS A CA 1
ATOM 868 C C . LYS A 1 107 ? -11.466 -2.904 -15.563 1.00 82.94 107 LYS A C 1
ATOM 870 O O . LYS A 1 107 ? -10.729 -2.521 -16.467 1.00 82.94 107 LYS A O 1
ATOM 875 N N . ARG A 1 108 ? -11.027 -3.073 -14.313 1.00 76.81 108 ARG A N 1
ATOM 876 C CA . ARG A 1 108 ? -9.620 -2.879 -13.946 1.00 76.81 108 ARG A CA 1
ATOM 877 C C . ARG A 1 108 ? -8.713 -3.960 -14.509 1.00 76.81 108 ARG A C 1
ATOM 879 O O . ARG A 1 108 ? -7.628 -3.610 -14.954 1.00 76.81 108 ARG A O 1
ATOM 886 N N . LEU A 1 109 ? -9.155 -5.216 -14.543 1.00 77.56 109 LEU A N 1
ATOM 887 C CA . LEU A 1 109 ? -8.415 -6.298 -15.196 1.00 77.56 109 LEU A CA 1
ATOM 888 C C . LEU A 1 109 ? -8.162 -5.971 -16.671 1.00 77.56 109 LEU A C 1
ATOM 890 O O . LEU A 1 109 ? -7.014 -5.991 -17.093 1.00 77.56 109 LEU A O 1
ATOM 894 N N . LEU A 1 110 ? -9.180 -5.510 -17.402 1.00 79.06 110 LEU A N 1
ATOM 895 C CA . LEU A 1 110 ? -9.023 -5.121 -18.807 1.00 79.06 110 LEU A CA 1
ATOM 896 C C . LEU A 1 110 ? -8.043 -3.947 -19.001 1.00 79.06 110 LEU A C 1
ATOM 898 O O . LEU A 1 110 ? -7.215 -3.951 -19.911 1.00 79.06 110 LEU A O 1
ATOM 902 N N . HIS A 1 111 ? -8.087 -2.935 -18.125 1.00 75.44 111 HIS A N 1
ATOM 903 C CA . HIS A 1 111 ? -7.088 -1.859 -18.146 1.00 75.44 111 HIS A CA 1
ATOM 904 C C . HIS A 1 111 ? -5.677 -2.366 -17.825 1.00 75.44 111 HIS A C 1
ATOM 906 O O . HIS A 1 111 ? -4.714 -1.880 -18.415 1.00 75.44 111 HIS A O 1
ATOM 912 N N . ARG A 1 112 ? -5.539 -3.325 -16.905 1.00 70.69 112 ARG A N 1
ATOM 913 C CA . ARG A 1 112 ? -4.252 -3.935 -16.549 1.00 70.69 112 ARG A CA 1
ATOM 914 C C . ARG A 1 112 ? -3.684 -4.755 -17.698 1.00 70.69 112 ARG A C 1
ATOM 916 O O . ARG A 1 112 ? -2.533 -4.530 -18.045 1.00 70.69 112 ARG A O 1
ATOM 923 N N . GLU A 1 113 ? -4.482 -5.623 -18.313 1.00 71.00 113 GLU A N 1
ATOM 924 C CA . GLU A 1 113 ? -4.084 -6.417 -19.481 1.00 71.00 113 GLU A CA 1
ATOM 925 C C . GLU A 1 113 ? -3.577 -5.512 -20.600 1.00 71.00 113 GLU A C 1
ATOM 927 O O . GLU A 1 113 ? -2.468 -5.707 -21.090 1.00 71.00 113 GLU A O 1
ATOM 932 N N . ARG A 1 114 ? -4.305 -4.429 -20.896 1.00 71.56 114 ARG A N 1
ATOM 933 C CA . ARG A 1 114 ? -3.870 -3.429 -21.875 1.00 71.56 114 ARG A CA 1
ATOM 934 C C . ARG A 1 114 ? -2.551 -2.747 -21.490 1.00 71.56 114 ARG A C 1
ATOM 936 O O . ARG A 1 114 ? -1.709 -2.523 -22.350 1.00 71.56 114 ARG A O 1
ATOM 943 N N . ARG A 1 115 ? -2.343 -2.391 -20.217 1.00 69.44 115 ARG A N 1
ATOM 944 C CA . ARG A 1 115 ? -1.076 -1.773 -19.761 1.00 69.44 115 ARG A CA 1
ATOM 945 C C . ARG A 1 115 ? 0.088 -2.750 -19.853 1.00 69.44 115 ARG A C 1
ATOM 947 O O . ARG A 1 115 ? 1.153 -2.369 -20.326 1.00 69.44 115 ARG A O 1
ATOM 954 N N . ALA A 1 116 ? -0.143 -4.004 -19.476 1.00 65.19 116 ALA A N 1
ATOM 955 C CA . ALA A 1 116 ? 0.833 -5.058 -19.650 1.00 65.19 116 ALA A CA 1
ATOM 956 C C . ALA A 1 116 ? 1.154 -5.226 -21.140 1.00 65.19 116 ALA A C 1
ATOM 958 O O . ALA A 1 116 ? 2.325 -5.303 -21.496 1.00 65.19 116 ALA A O 1
ATOM 959 N N . GLU A 1 117 ? 0.153 -5.313 -22.029 1.00 64.12 117 GLU A N 1
ATOM 960 C CA . GLU A 1 117 ? 0.317 -5.378 -23.497 1.00 64.12 117 GLU A CA 1
ATOM 961 C C . GLU A 1 117 ? 1.200 -4.262 -24.053 1.00 64.12 117 GLU A C 1
ATOM 963 O O . GLU A 1 117 ? 2.019 -4.533 -24.924 1.00 64.12 117 GLU A O 1
ATOM 968 N N . LEU A 1 118 ? 1.088 -3.055 -23.503 1.00 65.81 118 LEU A N 1
ATOM 969 C CA . LEU A 1 118 ? 1.920 -1.904 -23.854 1.00 65.81 118 LEU A CA 1
ATOM 970 C C . LEU A 1 118 ? 3.326 -1.934 -23.223 1.00 65.81 118 LEU A C 1
ATOM 972 O O . LEU A 1 118 ? 4.097 -1.015 -23.435 1.00 65.81 118 LEU A O 1
ATOM 976 N N . GLY A 1 119 ? 3.675 -2.967 -22.453 1.00 64.44 119 GLY A N 1
ATOM 977 C CA . GLY A 1 119 ? 5.020 -3.149 -21.899 1.00 64.44 119 GLY A CA 1
ATOM 978 C C . GLY A 1 119 ? 5.329 -2.338 -20.640 1.00 64.44 119 GLY A C 1
ATOM 979 O O . GLY A 1 119 ? 6.466 -2.384 -20.174 1.00 64.44 119 GLY A O 1
ATOM 980 N N . PHE A 1 120 ? 4.349 -1.636 -20.060 1.00 70.62 120 PHE A N 1
ATOM 981 C CA . PHE A 1 120 ? 4.566 -0.860 -18.838 1.00 70.62 120 PHE A CA 1
ATOM 982 C C . PHE A 1 120 ? 4.884 -1.760 -17.641 1.00 70.62 120 PHE A C 1
ATOM 984 O O . PHE A 1 120 ? 4.125 -2.682 -17.341 1.00 70.62 120 PHE A O 1
ATOM 991 N N . LEU A 1 121 ? 5.951 -1.415 -16.918 1.00 76.44 121 LEU A N 1
ATOM 992 C CA . LEU A 1 121 ? 6.295 -2.006 -15.624 1.00 76.44 121 LEU A CA 1
ATOM 993 C C . LEU A 1 121 ? 5.502 -1.324 -14.507 1.00 76.44 121 LEU A C 1
ATOM 995 O O . LEU A 1 121 ? 5.344 -0.104 -14.515 1.00 76.44 121 LEU A O 1
ATOM 999 N N . SER A 1 122 ? 5.005 -2.090 -13.545 1.00 82.25 122 SER A N 1
ATOM 1000 C CA . SER A 1 122 ? 4.176 -1.619 -12.437 1.00 82.25 122 SER A CA 1
ATOM 1001 C C . SER A 1 122 ? 4.918 -1.724 -11.109 1.00 82.25 122 SER A C 1
ATOM 1003 O O . SER A 1 122 ? 5.337 -2.805 -10.701 1.00 82.25 122 SER A O 1
ATOM 1005 N N . ILE A 1 123 ? 5.033 -0.606 -10.394 1.00 88.44 123 ILE A N 1
ATOM 1006 C CA . ILE A 1 123 ? 5.642 -0.529 -9.065 1.00 88.44 123 ILE A CA 1
ATOM 1007 C C . ILE A 1 123 ? 4.565 -0.139 -8.056 1.00 88.44 123 ILE A C 1
ATOM 1009 O O . ILE A 1 123 ? 3.913 0.895 -8.211 1.00 88.44 123 ILE A O 1
ATOM 1013 N N . SER A 1 124 ? 4.398 -0.923 -6.992 1.00 88.12 124 SER A N 1
ATOM 1014 C CA . SER A 1 124 ? 3.455 -0.605 -5.913 1.00 88.12 124 SER A CA 1
ATOM 1015 C C . SER A 1 124 ? 4.163 -0.151 -4.641 1.00 88.12 124 SER A C 1
ATOM 1017 O O . SER A 1 124 ? 5.059 -0.825 -4.137 1.00 88.12 124 SER A O 1
ATOM 1019 N N . LEU A 1 125 ? 3.727 0.979 -4.079 1.00 90.12 125 LEU A N 1
ATOM 1020 C CA . LEU A 1 125 ? 4.167 1.434 -2.761 1.00 90.12 125 LEU A CA 1
ATOM 1021 C C . LEU A 1 125 ? 3.357 0.731 -1.677 1.00 90.12 125 LEU A C 1
ATOM 1023 O O . LEU A 1 125 ? 2.140 0.891 -1.624 1.00 90.12 125 LEU A O 1
ATOM 1027 N N . ALA A 1 126 ? 4.020 0.020 -0.774 1.00 87.62 126 ALA A N 1
ATOM 1028 C CA . ALA A 1 126 ? 3.414 -0.668 0.361 1.00 87.62 126 ALA A CA 1
ATOM 1029 C C . ALA A 1 126 ? 4.020 -0.171 1.683 1.00 87.62 126 ALA A C 1
ATOM 1031 O O . ALA A 1 126 ? 5.046 0.502 1.695 1.00 87.62 126 ALA A O 1
ATOM 1032 N N . GLY A 1 127 ? 3.364 -0.441 2.813 1.00 86.44 127 GLY A N 1
ATOM 1033 C CA . GLY A 1 127 ? 3.870 -0.056 4.138 1.00 86.44 127 GLY A CA 1
ATOM 1034 C C . GLY A 1 127 ? 2.854 0.664 5.017 1.00 86.44 127 GLY A C 1
ATOM 1035 O O . GLY A 1 127 ? 1.750 1.021 4.587 1.00 86.44 127 GLY A O 1
ATOM 1036 N N . TYR A 1 128 ? 3.230 0.909 6.269 1.00 84.56 128 TYR A N 1
ATOM 1037 C CA . TYR A 1 128 ? 2.333 1.469 7.281 1.00 84.56 128 TYR A CA 1
ATOM 1038 C C . TYR A 1 128 ? 1.860 2.893 6.960 1.00 84.56 128 TYR A C 1
ATOM 1040 O O . TYR A 1 128 ? 2.507 3.660 6.236 1.00 84.56 128 TYR A O 1
ATOM 1048 N N . THR A 1 129 ? 0.706 3.283 7.501 1.00 79.56 129 THR A N 1
ATOM 1049 C CA . THR A 1 129 ? 0.281 4.689 7.525 1.00 79.56 129 THR A CA 1
ATOM 1050 C C . THR A 1 129 ? 1.362 5.562 8.158 1.00 79.56 129 THR A C 1
ATOM 1052 O O . THR A 1 129 ? 1.987 5.162 9.139 1.00 79.56 129 THR A O 1
ATOM 1055 N N . SER A 1 130 ? 1.582 6.748 7.588 1.00 82.69 130 SER A N 1
ATOM 1056 C CA . SER A 1 130 ? 2.600 7.714 8.029 1.00 82.69 130 SER A CA 1
ATOM 1057 C C . SER A 1 130 ? 4.066 7.280 7.881 1.00 82.69 130 SER A C 1
ATOM 1059 O O . SER A 1 130 ? 4.945 8.049 8.259 1.00 82.69 130 SER A O 1
ATOM 1061 N N . ALA A 1 131 ? 4.355 6.136 7.244 1.00 85.88 131 ALA A N 1
ATOM 1062 C CA . ALA A 1 131 ? 5.722 5.768 6.847 1.00 85.88 131 ALA A CA 1
ATOM 1063 C C . ALA A 1 131 ? 6.301 6.687 5.749 1.00 85.88 131 ALA A C 1
ATOM 1065 O O . ALA A 1 131 ? 7.505 6.733 5.535 1.00 85.88 131 ALA A O 1
ATOM 1066 N N . GLY A 1 132 ? 5.442 7.456 5.068 1.00 86.62 132 GLY A N 1
ATOM 1067 C CA . GLY A 1 132 ? 5.837 8.401 4.019 1.00 86.62 132 GLY A CA 1
ATOM 1068 C C . GLY A 1 132 ? 5.652 7.892 2.588 1.00 86.62 132 GLY A C 1
ATOM 1069 O O . GLY A 1 132 ? 6.247 8.456 1.682 1.00 86.62 132 GLY A O 1
ATOM 1070 N N . LYS A 1 133 ? 4.794 6.883 2.359 1.00 90.25 133 LYS A N 1
ATOM 1071 C CA . LYS A 1 133 ? 4.432 6.412 1.004 1.00 90.25 133 LYS A CA 1
ATOM 1072 C C . LYS A 1 133 ? 3.983 7.542 0.076 1.00 90.25 133 LYS A C 1
ATOM 1074 O O . LYS A 1 133 ? 4.548 7.691 -0.993 1.00 90.25 133 LYS A O 1
ATOM 1079 N N . SER A 1 134 ? 3.040 8.385 0.505 1.00 87.31 134 SER A N 1
ATOM 1080 C CA . SER A 1 134 ? 2.567 9.505 -0.323 1.00 87.31 134 SER A CA 1
ATOM 1081 C C . SER A 1 134 ? 3.650 10.565 -0.556 1.00 87.31 134 SER A C 1
ATOM 1083 O O . SER A 1 134 ? 3.692 11.161 -1.625 1.00 87.31 134 SER A O 1
ATOM 1085 N N . SER A 1 135 ? 4.558 10.775 0.407 1.00 89.12 135 SER A N 1
ATOM 1086 C CA . SER A 1 135 ? 5.737 11.631 0.207 1.00 89.12 135 SER A CA 1
ATOM 1087 C C . SER A 1 135 ? 6.669 11.051 -0.848 1.00 89.12 135 SER A C 1
ATOM 1089 O O . SER A 1 135 ? 7.094 11.776 -1.737 1.00 89.12 135 SER A O 1
ATOM 1091 N N . LEU A 1 136 ? 6.949 9.747 -0.777 1.00 91.19 136 LEU A N 1
ATOM 1092 C CA . LEU A 1 136 ? 7.784 9.053 -1.753 1.00 91.19 136 LEU A CA 1
ATOM 1093 C C . LEU A 1 136 ? 7.138 9.051 -3.139 1.00 91.19 136 LEU A C 1
ATOM 1095 O O . LEU A 1 136 ? 7.819 9.312 -4.122 1.00 91.19 136 LEU A O 1
ATOM 1099 N N . PHE A 1 137 ? 5.826 8.819 -3.205 1.00 90.44 137 PHE A N 1
ATOM 1100 C CA . PHE A 1 137 ? 5.048 8.918 -4.431 1.00 90.44 137 PHE A CA 1
ATOM 1101 C C . PHE A 1 137 ? 5.249 10.280 -5.086 1.00 90.44 137 PHE A C 1
ATOM 1103 O O . PHE A 1 137 ? 5.748 10.341 -6.201 1.00 90.44 137 PHE A O 1
ATOM 1110 N N . ASN A 1 138 ? 4.960 11.363 -4.359 1.00 87.88 138 ASN A N 1
ATOM 1111 C CA . ASN A 1 138 ? 5.093 12.722 -4.879 1.00 87.88 138 ASN A CA 1
ATOM 1112 C C . ASN A 1 138 ? 6.536 13.054 -5.273 1.00 87.88 138 ASN A C 1
ATOM 1114 O O . ASN A 1 138 ? 6.764 13.755 -6.255 1.00 87.88 138 ASN A O 1
ATOM 1118 N N . ALA A 1 139 ? 7.514 12.560 -4.512 1.00 89.12 139 ALA A N 1
ATOM 1119 C CA . ALA A 1 139 ? 8.919 12.795 -4.800 1.00 89.12 139 ALA A CA 1
ATOM 1120 C C . ALA A 1 139 ? 9.387 12.071 -6.073 1.00 89.12 139 ALA A C 1
ATOM 1122 O O . ALA A 1 139 ? 10.173 12.640 -6.824 1.00 89.12 139 ALA A O 1
ATOM 1123 N N . LEU A 1 140 ? 8.888 10.857 -6.334 1.00 87.94 140 LEU A N 1
ATOM 1124 C CA . LEU A 1 140 ? 9.189 10.095 -7.549 1.00 87.94 140 LEU A CA 1
ATOM 1125 C C . LEU A 1 140 ? 8.395 10.580 -8.767 1.00 87.94 140 LEU A C 1
ATOM 1127 O O . LEU A 1 140 ? 8.917 10.539 -9.871 1.00 87.94 140 LEU A O 1
ATOM 1131 N N . THR A 1 141 ? 7.158 11.046 -8.586 1.00 85.25 141 THR A N 1
ATOM 1132 C CA . THR A 1 141 ? 6.312 11.567 -9.676 1.00 85.25 141 THR A CA 1
ATOM 1133 C C . THR A 1 141 ? 6.518 13.057 -9.944 1.00 85.25 141 THR A C 1
ATOM 1135 O O . THR A 1 141 ? 5.799 13.622 -10.761 1.00 85.25 141 THR A O 1
ATOM 1138 N N . GLU A 1 142 ? 7.420 13.709 -9.205 1.00 78.94 142 GLU A N 1
ATOM 1139 C CA . GLU A 1 142 ? 7.650 15.160 -9.227 1.00 78.94 142 GLU A CA 1
ATOM 1140 C C . GLU A 1 142 ? 6.378 16.004 -8.994 1.00 78.94 142 GLU A C 1
ATOM 1142 O O . GLU A 1 142 ? 6.296 17.170 -9.379 1.00 78.94 142 GLU A O 1
ATOM 1147 N N . GLU A 1 143 ? 5.379 15.444 -8.305 1.00 70.94 143 GLU A N 1
ATOM 1148 C CA . GLU A 1 143 ? 4.138 16.153 -7.993 1.00 70.94 143 GLU A CA 1
ATOM 1149 C C . GLU A 1 143 ? 4.313 17.067 -6.766 1.00 70.94 143 GLU A C 1
ATOM 1151 O O . GLU A 1 143 ? 4.936 16.704 -5.767 1.00 70.94 143 GLU A O 1
ATOM 1156 N N . THR A 1 144 ? 3.690 18.248 -6.794 1.00 54.41 144 THR A N 1
ATOM 1157 C CA . THR A 1 144 ? 3.672 19.218 -5.678 1.00 54.41 144 THR A CA 1
ATOM 1158 C C . THR A 1 144 ? 2.479 19.034 -4.734 1.00 54.41 144 THR A C 1
ATOM 1160 O O . THR A 1 144 ? 2.138 19.924 -3.953 1.00 54.41 144 THR A O 1
ATOM 1163 N N . THR A 1 145 ? 1.808 17.883 -4.792 1.00 57.41 145 THR A N 1
ATOM 1164 C CA . THR A 1 145 ? 0.608 17.608 -3.999 1.00 57.41 145 THR A CA 1
ATOM 1165 C C . THR A 1 145 ? 0.939 17.642 -2.498 1.00 57.41 145 THR A C 1
ATOM 1167 O O . THR A 1 145 ? 1.885 16.993 -2.052 1.00 57.41 145 THR A O 1
ATOM 1170 N N . GLN A 1 146 ? 0.172 18.379 -1.684 1.00 54.84 146 GLN A N 1
ATOM 1171 C CA . GLN A 1 146 ? 0.403 18.423 -0.232 1.00 54.84 146 GLN A CA 1
ATOM 1172 C C . GLN A 1 146 ? 0.258 17.028 0.392 1.00 54.84 146 GLN A C 1
ATOM 1174 O O . GLN A 1 146 ? -0.752 16.346 0.201 1.00 54.84 146 GLN A O 1
ATOM 1179 N N . VAL A 1 147 ? 1.262 16.620 1.172 1.00 59.72 147 VAL A N 1
ATOM 1180 C CA . VAL A 1 147 ? 1.195 15.415 2.004 1.00 59.72 147 VAL A CA 1
ATOM 1181 C C . VAL A 1 147 ? 0.657 15.806 3.376 1.00 59.72 147 VAL A C 1
ATOM 1183 O O . VAL A 1 147 ? 1.306 16.537 4.121 1.00 59.72 147 VAL A O 1
ATOM 1186 N N . ASP A 1 148 ? -0.530 15.312 3.713 1.00 58.38 148 ASP A N 1
ATOM 1187 C CA . ASP A 1 148 ? -1.119 15.489 5.040 1.00 58.38 148 ASP A CA 1
ATOM 1188 C C . ASP A 1 148 ? -0.441 14.541 6.054 1.00 58.38 148 ASP A C 1
ATOM 1190 O O . ASP A 1 148 ? -0.154 13.380 5.753 1.00 58.38 148 ASP A O 1
ATOM 1194 N N . LYS A 1 149 ? -0.178 15.029 7.272 1.00 57.84 149 LYS A N 1
ATOM 1195 C CA . LYS A 1 149 ? 0.383 14.226 8.376 1.00 57.84 149 LYS A CA 1
ATOM 1196 C C . LYS A 1 149 ? -0.652 13.277 8.989 1.00 57.84 149 LYS A C 1
ATOM 1198 O O . LYS A 1 149 ? -0.294 12.387 9.762 1.00 57.84 149 LYS A O 1
ATOM 1203 N N . ALA A 1 150 ? -1.932 13.469 8.683 1.00 59.28 150 ALA A N 1
ATOM 1204 C CA . ALA A 1 150 ? -3.005 12.670 9.244 1.00 59.28 150 ALA A CA 1
ATOM 1205 C C . ALA A 1 150 ? -3.056 11.242 8.664 1.00 59.28 150 ALA A C 1
ATOM 1207 O O . ALA A 1 150 ? -2.854 11.016 7.474 1.00 59.28 150 ALA A O 1
ATOM 1208 N N . LEU A 1 151 ? -3.391 10.261 9.507 1.00 63.09 151 LEU A N 1
ATOM 1209 C CA . LEU A 1 151 ? -3.502 8.850 9.116 1.00 63.09 151 LEU A CA 1
ATOM 1210 C C . LEU A 1 151 ? -4.519 8.661 7.983 1.00 63.09 151 LEU A C 1
ATOM 1212 O O . LEU A 1 151 ? -5.554 9.322 7.979 1.00 63.09 151 LEU A O 1
ATOM 1216 N N . PHE A 1 152 ? -4.265 7.704 7.082 1.00 63.50 152 PHE A N 1
ATOM 1217 C CA . PHE A 1 152 ? -5.169 7.328 5.980 1.00 63.50 152 PHE A CA 1
ATOM 1218 C C . PHE A 1 152 ? -5.282 8.347 4.847 1.00 63.50 152 PHE A C 1
ATOM 1220 O O . PHE A 1 152 ? -6.369 8.588 4.327 1.00 63.50 152 PHE A O 1
ATOM 1227 N N . THR A 1 153 ? -4.185 9.004 4.474 1.00 57.12 153 THR A N 1
ATOM 1228 C CA . THR A 1 153 ? -4.158 9.950 3.341 1.00 57.12 153 THR A CA 1
ATOM 1229 C C . THR A 1 153 ? -4.545 9.303 2.012 1.00 57.12 153 THR A C 1
ATOM 1231 O O . THR A 1 153 ? -5.217 9.936 1.200 1.00 57.12 153 THR A O 1
ATOM 1234 N N . THR A 1 154 ? -4.189 8.032 1.814 1.00 62.62 154 THR A N 1
ATOM 1235 C CA . THR A 1 154 ? -4.433 7.299 0.566 1.00 62.62 154 THR A CA 1
ATOM 1236 C C . THR A 1 154 ? -5.423 6.162 0.799 1.00 62.62 154 THR A C 1
ATOM 1238 O O . THR A 1 154 ? -5.083 5.130 1.371 1.00 62.62 154 THR A O 1
ATOM 1241 N N . LEU A 1 155 ? -6.668 6.373 0.365 1.00 62.62 155 LEU A N 1
ATOM 1242 C CA . LEU A 1 155 ? -7.759 5.380 0.378 1.00 62.62 155 LEU A CA 1
ATOM 1243 C C . LEU A 1 155 ? -8.150 4.886 -1.014 1.00 62.62 155 LEU A C 1
ATOM 1245 O O . LEU A 1 155 ? -8.823 3.871 -1.156 1.00 62.62 155 LEU A O 1
ATOM 1249 N N . SER A 1 156 ? -7.733 5.616 -2.041 1.00 65.12 156 SER A N 1
ATOM 1250 C CA . SER A 1 156 ? -7.870 5.245 -3.441 1.00 65.12 156 SER A CA 1
ATOM 1251 C C . SER A 1 156 ? -6.481 5.092 -4.032 1.00 65.12 156 SER A C 1
ATOM 1253 O O . SER A 1 156 ? -5.644 5.971 -3.824 1.00 65.12 156 SER A O 1
ATOM 1255 N N . THR A 1 157 ? -6.262 4.031 -4.802 1.00 71.69 157 THR A N 1
ATOM 1256 C CA . THR A 1 157 ? -5.013 3.830 -5.539 1.00 71.69 157 THR A CA 1
ATOM 1257 C C . THR A 1 157 ? -4.778 4.995 -6.499 1.00 71.69 157 THR A C 1
ATOM 1259 O O . THR A 1 157 ? -5.660 5.319 -7.302 1.00 71.69 157 THR A O 1
ATOM 1262 N N . LYS A 1 158 ? -3.606 5.628 -6.425 1.00 76.38 158 LYS A N 1
ATOM 1263 C CA . LYS A 1 158 ? -3.173 6.637 -7.400 1.00 76.38 158 LYS A CA 1
ATOM 1264 C C . LYS A 1 158 ? -2.065 6.040 -8.244 1.00 76.38 158 LYS A C 1
ATOM 1266 O O . LYS A 1 158 ? -1.022 5.721 -7.694 1.00 76.38 158 LYS A O 1
ATOM 1271 N N . THR A 1 159 ? -2.285 5.928 -9.549 1.00 81.06 159 THR A N 1
ATOM 1272 C CA . THR A 1 159 ? -1.257 5.482 -10.495 1.00 81.06 159 THR A CA 1
ATOM 1273 C C . THR A 1 159 ? -0.769 6.662 -11.329 1.00 81.06 159 THR A C 1
ATOM 1275 O O . THR A 1 159 ? -1.580 7.455 -11.829 1.00 81.06 159 THR A O 1
ATOM 1278 N N . ARG A 1 160 ? 0.549 6.786 -11.475 1.00 83.81 160 ARG A N 1
ATOM 1279 C CA . ARG A 1 160 ? 1.215 7.784 -12.316 1.00 83.81 160 ARG A CA 1
ATOM 1280 C C . ARG A 1 160 ? 2.323 7.143 -13.127 1.00 83.81 160 ARG A C 1
ATOM 1282 O O . ARG A 1 160 ? 2.949 6.192 -12.672 1.00 83.81 160 ARG A O 1
ATOM 1289 N N . LEU A 1 161 ? 2.530 7.678 -14.323 1.00 83.25 161 LEU A N 1
ATOM 1290 C CA . LEU A 1 161 ? 3.696 7.363 -15.126 1.00 83.25 161 LEU A CA 1
ATOM 1291 C C . LEU A 1 161 ? 4.887 8.126 -14.547 1.00 83.25 161 LEU A C 1
ATOM 1293 O O . LEU A 1 161 ? 4.785 9.328 -14.315 1.00 83.25 161 LEU A O 1
ATOM 1297 N N . VAL A 1 162 ? 5.978 7.420 -14.301 1.00 84.69 162 VAL A N 1
ATOM 1298 C CA . VAL A 1 162 ? 7.251 7.978 -13.858 1.00 84.69 162 VAL A CA 1
ATOM 1299 C C . VAL A 1 162 ? 8.312 7.523 -14.845 1.00 84.69 162 VAL A C 1
ATOM 1301 O O . VAL A 1 162 ? 8.305 6.373 -15.283 1.00 84.69 162 VAL A O 1
ATOM 1304 N N . GLU A 1 163 ? 9.209 8.434 -15.197 1.00 79.69 163 GLU A N 1
ATOM 1305 C CA . GLU A 1 163 ? 10.332 8.157 -16.078 1.00 79.69 163 GLU A CA 1
ATOM 1306 C C . GLU A 1 163 ? 11.641 8.265 -15.294 1.00 79.69 163 GLU A C 1
ATOM 1308 O O . GLU A 1 163 ? 11.896 9.263 -14.621 1.00 79.69 163 GLU A O 1
ATOM 1313 N N . VAL A 1 164 ? 12.480 7.233 -15.374 1.00 78.25 164 VAL A N 1
ATOM 1314 C CA . VAL A 1 164 ? 13.849 7.250 -14.844 1.00 78.25 164 VAL A CA 1
ATOM 1315 C C . VAL A 1 164 ? 14.774 6.801 -15.956 1.00 78.25 164 VAL A C 1
ATOM 1317 O O . VAL A 1 164 ? 14.630 5.695 -16.472 1.00 78.25 164 VAL A O 1
ATOM 1320 N N . SER A 1 165 ? 15.722 7.658 -16.337 1.00 73.50 165 SER A N 1
ATOM 1321 C CA . SER A 1 165 ? 16.719 7.359 -17.375 1.00 73.50 165 SER A CA 1
ATOM 1322 C C . SER A 1 165 ? 16.101 6.785 -18.662 1.00 73.50 165 SER A C 1
ATOM 1324 O O . SER A 1 165 ? 16.596 5.796 -19.196 1.00 73.50 165 SER A O 1
ATOM 1326 N N . LYS A 1 166 ? 15.009 7.400 -19.152 1.00 68.50 166 LYS A N 1
ATOM 1327 C CA . LYS A 1 166 ? 14.215 6.990 -20.333 1.00 68.50 166 LYS A CA 1
ATOM 1328 C C . LYS A 1 166 ? 13.400 5.697 -20.192 1.00 68.50 166 LYS A C 1
ATOM 1330 O O . LYS A 1 166 ? 12.715 5.312 -21.136 1.00 68.50 166 LYS A O 1
ATOM 1335 N N . LYS A 1 167 ? 13.419 5.032 -19.031 1.00 70.62 167 LYS A N 1
ATOM 1336 C CA . LYS A 1 167 ? 12.524 3.905 -18.730 1.00 70.62 167 LYS A CA 1
ATOM 1337 C C . LYS A 1 167 ? 11.266 4.412 -18.040 1.00 70.62 167 LYS A C 1
ATOM 1339 O O . LYS A 1 167 ? 11.345 5.129 -17.043 1.00 70.62 167 LYS A O 1
ATOM 1344 N N . GLN A 1 168 ? 10.111 4.001 -18.551 1.00 75.38 168 GLN A N 1
ATOM 1345 C CA . GLN A 1 168 ? 8.812 4.379 -18.012 1.00 75.38 168 GLN A CA 1
ATOM 1346 C C . GLN A 1 168 ? 8.224 3.265 -17.143 1.00 75.38 168 GLN A C 1
ATOM 1348 O O . GLN A 1 168 ? 8.144 2.108 -17.555 1.00 75.38 168 GLN A O 1
ATOM 1353 N N . PHE A 1 169 ? 7.763 3.626 -15.950 1.00 83.31 169 PHE A N 1
ATOM 1354 C CA . PHE A 1 169 ? 7.052 2.730 -15.047 1.00 83.31 169 PHE A CA 1
ATOM 1355 C C . PHE A 1 169 ? 5.811 3.396 -14.467 1.00 83.31 169 PHE A C 1
ATOM 1357 O O . PHE A 1 169 ? 5.708 4.613 -14.324 1.00 83.31 169 PHE A O 1
ATOM 1364 N N . LEU A 1 170 ? 4.835 2.569 -14.126 1.00 84.88 170 LEU A N 1
ATOM 1365 C CA . LEU A 1 170 ? 3.611 2.959 -13.461 1.00 84.88 170 LEU A CA 1
ATOM 1366 C C . LEU A 1 170 ? 3.817 2.829 -11.959 1.00 84.88 170 LEU A C 1
ATOM 1368 O O . LEU A 1 170 ? 3.792 1.728 -11.415 1.00 84.88 170 LEU A O 1
ATOM 1372 N N . LEU A 1 171 ? 3.992 3.956 -11.280 1.00 88.44 171 LEU A N 1
ATOM 1373 C CA . LEU A 1 171 ? 4.038 3.992 -9.828 1.00 88.44 171 LEU A CA 1
ATOM 1374 C C . LEU A 1 171 ? 2.617 4.068 -9.277 1.00 88.44 171 LEU A C 1
ATOM 1376 O O . LEU A 1 171 ? 1.854 4.959 -9.656 1.00 88.44 171 LEU A O 1
ATOM 1380 N N . THR A 1 172 ? 2.269 3.165 -8.363 1.00 85.50 172 THR A N 1
ATOM 1381 C CA . THR A 1 172 ? 0.970 3.153 -7.688 1.00 85.50 172 THR A CA 1
ATOM 1382 C C . THR A 1 172 ? 1.118 3.344 -6.179 1.00 85.50 172 THR A C 1
ATOM 1384 O O . THR A 1 172 ? 1.718 2.515 -5.497 1.00 85.50 172 THR A O 1
ATOM 1387 N N . ASP A 1 173 ? 0.530 4.417 -5.635 1.00 84.62 173 ASP A N 1
ATOM 1388 C CA . ASP A 1 173 ? 0.351 4.580 -4.185 1.00 84.62 173 ASP A CA 1
ATOM 1389 C C . ASP A 1 173 ? -0.826 3.715 -3.725 1.00 84.62 173 ASP A C 1
ATOM 1391 O O . ASP A 1 173 ? -1.953 3.884 -4.210 1.00 84.62 173 ASP A O 1
ATOM 1395 N N . THR A 1 174 ? -0.568 2.781 -2.809 1.00 75.56 174 THR A N 1
ATOM 1396 C CA . THR A 1 174 ? -1.590 1.876 -2.267 1.00 75.56 174 THR A CA 1
ATOM 1397 C C . THR A 1 174 ? -2.085 2.340 -0.897 1.00 75.56 174 THR A C 1
ATOM 1399 O O . THR A 1 174 ? -1.563 3.274 -0.278 1.00 75.56 174 THR A O 1
ATOM 1402 N N . VAL A 1 175 ? -3.140 1.690 -0.402 1.00 71.31 175 VAL A N 1
ATOM 1403 C CA . VAL A 1 175 ? -3.654 1.963 0.942 1.00 71.31 175 VAL A CA 1
ATOM 1404 C C . VAL A 1 175 ? -2.612 1.536 1.975 1.00 71.31 175 VAL A C 1
ATOM 1406 O O . VAL A 1 175 ? -2.100 0.422 1.945 1.00 71.31 175 VAL A O 1
ATOM 1409 N N . GLY A 1 176 ? -2.295 2.427 2.915 1.00 68.62 176 GLY A N 1
ATOM 1410 C CA . GLY A 1 176 ? -1.331 2.119 3.968 1.00 68.62 176 GLY A CA 1
ATOM 1411 C C . GLY A 1 176 ? -1.813 1.050 4.944 1.00 68.62 176 GLY A C 1
ATOM 1412 O O . GLY A 1 176 ? -2.951 1.104 5.407 1.00 68.62 176 GLY A O 1
ATOM 1413 N N . PHE A 1 177 ? -0.913 0.140 5.316 1.00 69.50 177 PHE A N 1
ATOM 1414 C CA . PHE A 1 177 ? -1.164 -0.847 6.362 1.00 69.50 177 PHE A CA 1
ATOM 1415 C C . PHE A 1 177 ? -1.321 -0.183 7.741 1.00 69.50 177 PHE A C 1
ATOM 1417 O O . PHE A 1 177 ? -0.788 0.900 7.999 1.00 69.50 177 PHE A O 1
ATOM 1424 N N . ILE A 1 178 ? -2.046 -0.842 8.643 1.00 61.47 178 ILE A N 1
ATOM 1425 C CA . ILE A 1 178 ? -2.204 -0.438 10.048 1.00 61.47 178 ILE A CA 1
ATOM 1426 C C . ILE A 1 178 ? -1.873 -1.639 10.917 1.00 61.47 178 ILE A C 1
ATOM 1428 O O . ILE A 1 178 ? -2.137 -2.779 10.538 1.00 61.47 178 ILE A O 1
ATOM 1432 N N . ASP A 1 179 ? -1.382 -1.370 12.124 1.00 56.03 179 ASP A N 1
ATOM 1433 C CA . ASP A 1 179 ? -1.257 -2.389 13.159 1.00 56.03 179 ASP A CA 1
ATOM 1434 C C . ASP A 1 179 ? -2.632 -3.012 13.414 1.00 56.03 179 ASP A C 1
ATOM 1436 O O . ASP A 1 179 ? -3.610 -2.281 13.619 1.00 56.03 179 ASP A O 1
ATOM 1440 N N . ARG A 1 180 ? -2.687 -4.348 13.410 1.00 59.38 180 ARG A N 1
ATOM 1441 C CA . ARG A 1 180 ? -3.901 -5.131 13.678 1.00 59.38 180 ARG A CA 1
ATOM 1442 C C . ARG A 1 180 ? -5.083 -4.738 12.784 1.00 59.38 180 ARG A C 1
ATOM 1444 O O . ARG A 1 180 ? -6.193 -4.551 13.281 1.00 59.38 180 ARG A O 1
ATOM 1451 N N . LEU A 1 181 ? -4.854 -4.599 11.474 1.00 65.12 181 LEU A N 1
ATOM 1452 C CA . LEU A 1 181 ? -5.940 -4.519 10.493 1.00 65.12 181 LEU A CA 1
ATOM 1453 C C . LEU A 1 181 ? -6.829 -5.763 10.627 1.00 65.12 181 LEU A C 1
ATOM 1455 O O . LEU A 1 181 ? -6.341 -6.870 10.402 1.00 65.12 181 LEU A O 1
ATOM 1459 N N . PRO A 1 182 ? -8.118 -5.633 10.983 1.00 65.75 182 PRO A N 1
ATOM 1460 C CA . PRO A 1 182 ? -8.968 -6.812 11.074 1.00 65.75 182 PRO A CA 1
ATOM 1461 C C . PRO A 1 182 ? -9.116 -7.455 9.696 1.00 65.75 182 PRO A C 1
ATOM 1463 O O . PRO A 1 182 ? -9.280 -6.745 8.702 1.00 65.75 182 PRO A O 1
ATOM 1466 N N . LEU A 1 183 ? -9.094 -8.790 9.635 1.00 63.72 183 LEU A N 1
ATOM 1467 C CA . LEU A 1 183 ? -9.213 -9.557 8.384 1.00 63.72 183 LEU A CA 1
ATOM 1468 C C . LEU A 1 183 ? -10.432 -9.128 7.553 1.00 63.72 183 LEU A C 1
ATOM 1470 O O . LEU A 1 183 ? -10.358 -9.009 6.334 1.00 63.72 183 LEU A O 1
ATOM 1474 N N . THR A 1 184 ? -11.536 -8.784 8.217 1.00 65.56 184 THR A N 1
ATOM 1475 C CA . THR A 1 184 ? -12.751 -8.257 7.578 1.00 65.56 184 THR A CA 1
ATOM 1476 C C . THR A 1 184 ? -12.520 -6.950 6.817 1.00 65.56 184 THR A C 1
ATOM 1478 O O . THR A 1 184 ? -13.172 -6.718 5.796 1.00 65.56 184 THR A O 1
ATOM 1481 N N . LEU A 1 185 ? -11.603 -6.105 7.299 1.00 68.06 185 LEU A N 1
ATOM 1482 C CA . LEU A 1 185 ? -11.175 -4.881 6.634 1.00 68.06 185 LEU A CA 1
ATOM 1483 C C . LEU A 1 185 ? -10.267 -5.211 5.443 1.00 68.06 185 LEU A C 1
ATOM 1485 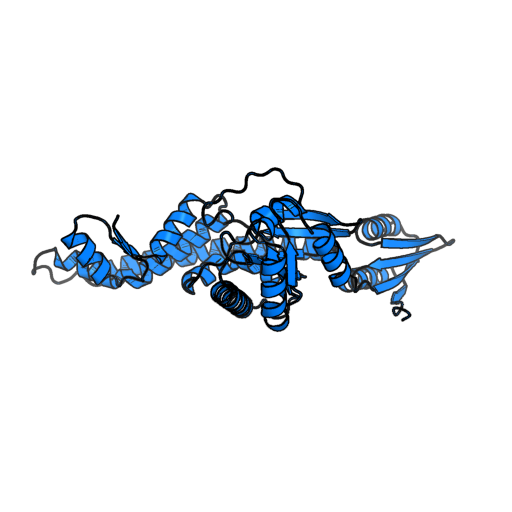O O . LEU A 1 185 ? -10.485 -4.676 4.363 1.00 68.06 185 LEU A O 1
ATOM 1489 N N . ILE A 1 186 ? -9.306 -6.126 5.613 1.00 67.06 186 ILE A N 1
ATOM 1490 C CA . ILE A 1 186 ? -8.414 -6.578 4.529 1.00 67.06 186 ILE A CA 1
ATOM 1491 C C . ILE A 1 186 ? -9.237 -7.135 3.363 1.00 67.06 186 ILE A C 1
ATOM 1493 O O . ILE A 1 186 ? -9.040 -6.721 2.226 1.00 67.06 186 ILE A O 1
ATOM 1497 N N . GLU A 1 187 ? -10.230 -7.984 3.637 1.00 65.06 187 GLU A N 1
ATOM 1498 C CA . GLU A 1 187 ? -11.140 -8.504 2.612 1.00 65.06 187 GLU A CA 1
ATOM 1499 C C . GLU A 1 187 ? -11.947 -7.402 1.911 1.00 65.06 187 GLU A C 1
ATOM 1501 O O . GLU A 1 187 ? -12.205 -7.480 0.711 1.00 65.06 187 GLU A O 1
ATOM 1506 N N . ALA A 1 188 ? -12.382 -6.378 2.650 1.00 64.31 188 ALA A N 1
ATOM 1507 C CA . ALA A 1 188 ? -13.141 -5.274 2.073 1.00 64.31 188 ALA A CA 1
ATOM 1508 C C . ALA A 1 188 ? -12.267 -4.379 1.184 1.00 64.31 188 ALA A C 1
ATOM 1510 O O . ALA A 1 188 ? -12.736 -3.911 0.150 1.00 64.31 188 ALA A O 1
ATOM 1511 N N . PHE A 1 189 ? -10.998 -4.199 1.551 1.00 65.50 189 PHE A N 1
ATOM 1512 C CA . PHE A 1 189 ? -9.991 -3.469 0.780 1.00 65.50 189 PHE A CA 1
ATOM 1513 C C . PHE A 1 189 ? -9.178 -4.372 -0.156 1.00 65.50 189 PHE A C 1
ATOM 1515 O O . PHE A 1 189 ? -8.204 -3.917 -0.757 1.00 65.50 189 PHE A O 1
ATOM 1522 N N . HIS A 1 190 ? -9.587 -5.628 -0.348 1.00 66.38 190 HIS A N 1
ATOM 1523 C CA . HIS A 1 190 ? -8.858 -6.578 -1.181 1.00 66.38 190 HIS A CA 1
ATOM 1524 C C . HIS A 1 190 ? -8.713 -6.064 -2.613 1.00 66.38 190 HIS A C 1
ATOM 1526 O O . HIS A 1 190 ? -7.622 -6.112 -3.160 1.00 66.38 190 HIS A O 1
ATOM 1532 N N . SER A 1 191 ? -9.761 -5.485 -3.215 1.00 61.50 191 SER A N 1
ATOM 1533 C CA . SER A 1 191 ? -9.653 -4.948 -4.585 1.00 61.50 191 SER A CA 1
ATOM 1534 C C . SER A 1 191 ? -8.759 -3.708 -4.698 1.00 61.50 191 SER A C 1
ATOM 1536 O O . SER A 1 191 ? -8.309 -3.378 -5.792 1.00 61.50 191 SER A O 1
ATOM 1538 N N . THR A 1 192 ? -8.489 -3.010 -3.591 1.00 64.12 192 THR A N 1
ATOM 1539 C CA . THR A 1 192 ? -7.534 -1.886 -3.540 1.00 64.12 192 THR A CA 1
ATOM 1540 C C . THR A 1 192 ? -6.111 -2.346 -3.239 1.00 64.12 192 THR A C 1
ATOM 1542 O O . THR A 1 192 ? -5.173 -1.751 -3.756 1.00 64.12 192 THR A O 1
ATOM 1545 N N . LEU A 1 193 ? -5.944 -3.410 -2.449 1.00 68.12 193 LEU A N 1
ATOM 1546 C CA . LEU A 1 193 ? -4.654 -4.064 -2.203 1.00 68.12 193 LEU A CA 1
ATOM 1547 C C . LEU A 1 193 ? -4.237 -4.973 -3.370 1.00 68.12 193 LEU A C 1
ATOM 1549 O O . LEU A 1 193 ? -3.064 -5.288 -3.517 1.00 68.12 193 LEU A O 1
ATOM 1553 N N . GLU A 1 194 ? -5.182 -5.340 -4.236 1.00 66.75 194 GLU A N 1
ATOM 1554 C CA . GLU A 1 194 ? -4.949 -6.171 -5.415 1.00 66.75 194 GLU A CA 1
ATOM 1555 C C . GLU A 1 194 ? -3.922 -5.571 -6.371 1.00 66.75 194 GLU A C 1
ATOM 1557 O O . GLU A 1 194 ? -3.226 -6.317 -7.040 1.00 66.75 194 GLU A O 1
ATOM 1562 N N . GLU A 1 195 ? -3.813 -4.240 -6.460 1.00 67.19 195 GLU A N 1
ATOM 1563 C CA . GLU A 1 195 ? -2.807 -3.616 -7.333 1.00 67.19 195 GLU A CA 1
ATOM 1564 C C . GLU A 1 195 ? -1.381 -4.005 -6.915 1.00 67.19 195 GLU A C 1
ATOM 1566 O O . GLU A 1 195 ? -0.528 -4.196 -7.776 1.00 67.19 195 GLU A O 1
ATOM 1571 N N . THR A 1 196 ? -1.156 -4.229 -5.615 1.00 69.50 196 THR A N 1
ATOM 1572 C CA . THR A 1 196 ? 0.116 -4.728 -5.084 1.00 69.50 196 THR A CA 1
ATOM 1573 C C . THR A 1 196 ? 0.426 -6.138 -5.592 1.00 69.50 196 THR A C 1
ATOM 1575 O O . THR A 1 196 ? 1.576 -6.417 -5.909 1.00 69.50 196 THR A O 1
ATOM 1578 N N . ILE A 1 197 ? -0.583 -7.007 -5.741 1.00 66.75 197 ILE A N 1
ATOM 1579 C CA . ILE A 1 197 ? -0.426 -8.390 -6.244 1.00 66.75 197 ILE A CA 1
ATOM 1580 C C . ILE A 1 197 ? 0.012 -8.415 -7.715 1.00 66.75 197 ILE A C 1
ATOM 1582 O O . ILE A 1 197 ? 0.694 -9.333 -8.152 1.00 66.75 197 ILE A O 1
ATOM 1586 N N . TYR A 1 198 ? -0.391 -7.418 -8.497 1.00 69.38 198 TYR A N 1
ATOM 1587 C CA . TYR A 1 198 ? -0.069 -7.343 -9.926 1.00 69.38 198 TYR A CA 1
ATOM 1588 C C . TYR A 1 198 ? 1.075 -6.374 -10.223 1.00 69.38 198 TYR A C 1
ATOM 1590 O O . TYR A 1 198 ? 1.206 -5.908 -11.353 1.00 69.38 198 TYR A O 1
ATOM 1598 N N . SER A 1 199 ? 1.855 -6.010 -9.207 1.00 78.38 199 SER A N 1
ATOM 1599 C CA . SER A 1 199 ? 3.064 -5.224 -9.414 1.00 78.38 199 SER A CA 1
ATOM 1600 C C . SER A 1 199 ? 4.230 -6.124 -9.794 1.00 78.38 199 SER A C 1
ATOM 1602 O O . SER A 1 199 ? 4.336 -7.253 -9.322 1.00 78.38 199 SER A O 1
ATOM 1604 N N . ASP A 1 200 ? 5.108 -5.603 -10.641 1.00 77.75 200 ASP A N 1
ATOM 1605 C CA . ASP A 1 200 ? 6.375 -6.246 -10.982 1.00 77.75 200 ASP A CA 1
ATOM 1606 C C . ASP A 1 200 ? 7.409 -6.033 -9.863 1.00 77.75 200 ASP A C 1
ATOM 1608 O O . ASP A 1 200 ? 8.379 -6.778 -9.746 1.00 77.75 200 ASP A O 1
ATOM 1612 N N . LEU A 1 201 ? 7.191 -5.019 -9.016 1.00 85.81 201 LEU A N 1
ATOM 1613 C CA . LEU A 1 201 ? 8.027 -4.691 -7.867 1.00 85.81 201 LEU A CA 1
ATOM 1614 C C . LEU A 1 201 ? 7.219 -3.995 -6.771 1.00 85.81 201 LEU A C 1
ATOM 1616 O O . LEU A 1 201 ? 6.399 -3.109 -7.037 1.00 85.81 201 LEU A O 1
ATOM 1620 N N . ILE A 1 202 ? 7.537 -4.317 -5.519 1.00 88.44 202 ILE A N 1
ATOM 1621 C CA . ILE A 1 202 ? 6.982 -3.642 -4.348 1.00 88.44 202 ILE A CA 1
ATOM 1622 C C . ILE A 1 202 ? 8.064 -2.815 -3.659 1.00 88.44 202 ILE A C 1
ATOM 1624 O O . ILE A 1 202 ? 9.118 -3.325 -3.279 1.00 88.44 202 ILE A O 1
ATOM 1628 N N . LEU A 1 203 ? 7.766 -1.537 -3.432 1.00 93.25 203 LEU A N 1
ATOM 1629 C CA . LEU A 1 203 ? 8.546 -0.673 -2.551 1.00 93.25 203 LEU A CA 1
ATOM 1630 C C . LEU A 1 203 ? 7.895 -0.669 -1.170 1.00 93.25 203 LEU A C 1
ATOM 1632 O O . LEU A 1 203 ? 6.865 -0.023 -0.956 1.00 93.25 203 LEU A O 1
ATOM 1636 N N . LEU A 1 204 ? 8.483 -1.406 -0.230 1.00 93.00 204 LEU A N 1
ATOM 1637 C CA . LEU A 1 204 ? 8.004 -1.473 1.145 1.00 93.00 204 LEU A CA 1
ATOM 1638 C C . LEU A 1 204 ? 8.593 -0.319 1.960 1.00 93.00 204 LEU A C 1
ATOM 1640 O O . LEU A 1 204 ? 9.747 -0.365 2.369 1.00 93.00 204 LEU A O 1
ATOM 1644 N N . VAL A 1 205 ? 7.794 0.714 2.214 1.00 94.06 205 VAL A N 1
ATOM 1645 C CA . VAL A 1 205 ? 8.228 1.916 2.933 1.00 94.06 205 VAL A CA 1
ATOM 1646 C C . VAL A 1 205 ? 8.084 1.726 4.443 1.00 94.06 205 VAL A C 1
ATOM 1648 O O . VAL A 1 205 ? 6.974 1.527 4.952 1.00 94.06 205 VAL A O 1
ATOM 1651 N N . LEU A 1 206 ? 9.198 1.854 5.162 1.00 93.88 206 LEU A N 1
ATOM 1652 C CA . LEU A 1 206 ? 9.279 1.822 6.622 1.00 93.88 206 LEU A CA 1
ATOM 1653 C C . LEU A 1 206 ? 9.818 3.152 7.155 1.00 93.88 206 LEU A C 1
ATOM 1655 O O . LEU A 1 206 ? 10.583 3.835 6.485 1.00 93.88 206 LEU A O 1
ATOM 1659 N N . ASP A 1 207 ? 9.399 3.519 8.363 1.00 94.06 207 ASP A N 1
ATOM 1660 C CA . ASP A 1 207 ? 9.880 4.715 9.055 1.00 94.06 207 ASP A CA 1
ATOM 1661 C C . ASP A 1 207 ? 11.089 4.355 9.924 1.00 94.06 207 ASP A C 1
ATOM 1663 O O . ASP A 1 207 ? 10.931 3.687 10.947 1.00 94.06 207 ASP A O 1
ATOM 1667 N N . ILE A 1 208 ? 12.293 4.770 9.521 1.00 95.25 208 ILE A N 1
ATOM 1668 C CA . ILE A 1 208 ? 13.517 4.425 10.255 1.00 95.25 208 ILE A CA 1
ATOM 1669 C C . ILE A 1 208 ? 13.678 5.237 11.548 1.00 95.25 208 ILE A C 1
ATOM 1671 O O . ILE A 1 208 ? 14.431 4.836 12.440 1.00 95.25 208 ILE A O 1
ATOM 1675 N N . SER A 1 209 ? 12.936 6.339 11.721 1.00 93.00 209 SER A N 1
ATOM 1676 C CA . SER A 1 209 ? 13.031 7.163 12.930 1.00 93.00 209 SER A CA 1
ATOM 1677 C C . SER A 1 209 ? 12.420 6.481 14.162 1.00 93.00 209 SER A C 1
ATOM 1679 O O . SER A 1 209 ? 12.603 6.941 15.287 1.00 93.00 209 SER A O 1
ATOM 1681 N N . GLU A 1 210 ? 11.682 5.383 13.984 1.00 93.56 210 GLU A N 1
ATOM 1682 C CA . GLU A 1 210 ? 11.089 4.621 15.082 1.00 93.56 210 GLU A CA 1
ATOM 1683 C C . GLU A 1 210 ? 12.114 3.740 15.819 1.00 93.56 210 GLU A C 1
ATOM 1685 O O . GLU A 1 210 ? 13.252 3.548 15.390 1.00 93.56 210 GLU A O 1
ATOM 1690 N N . ALA A 1 211 ? 11.712 3.195 16.970 1.00 93.19 211 ALA A N 1
ATOM 1691 C CA . ALA A 1 211 ? 12.505 2.194 17.683 1.00 93.19 211 ALA A CA 1
ATOM 1692 C C . ALA A 1 211 ? 12.639 0.908 16.846 1.00 93.19 211 ALA A C 1
ATOM 1694 O O . ALA A 1 211 ? 11.669 0.493 16.207 1.00 93.19 211 ALA A O 1
ATOM 1695 N N . LEU A 1 212 ? 13.803 0.253 16.906 1.00 91.38 212 LEU A N 1
ATOM 1696 C CA . LEU A 1 212 ? 14.138 -0.921 16.088 1.00 91.38 212 LEU A CA 1
ATOM 1697 C C . LEU A 1 212 ? 13.069 -2.028 16.168 1.00 91.38 212 LEU A C 1
ATOM 1699 O O . LEU A 1 212 ? 12.577 -2.496 15.145 1.00 91.38 212 LEU A O 1
ATOM 1703 N N . GLU A 1 213 ? 12.607 -2.352 17.377 1.00 90.44 213 GLU A N 1
ATOM 1704 C CA . GLU A 1 213 ? 11.549 -3.346 17.614 1.00 90.44 213 GLU A CA 1
ATOM 1705 C C . GLU A 1 213 ? 10.241 -3.023 16.871 1.00 90.44 213 GLU A C 1
ATOM 1707 O O . GLU A 1 213 ? 9.556 -3.913 16.361 1.00 90.44 213 GLU A O 1
ATOM 1712 N N . LYS A 1 214 ? 9.878 -1.734 16.781 1.00 89.81 214 LYS A N 1
ATOM 1713 C CA . LYS A 1 214 ? 8.682 -1.298 16.048 1.00 89.81 214 LYS A CA 1
ATOM 1714 C C . LYS A 1 214 ? 8.873 -1.457 14.547 1.00 89.81 214 LYS A C 1
ATOM 1716 O O . LYS A 1 214 ? 7.928 -1.870 13.878 1.00 89.81 214 LYS A O 1
ATOM 1721 N N . ILE A 1 215 ? 10.062 -1.144 14.035 1.00 91.56 215 ILE A N 1
ATOM 1722 C CA . ILE A 1 215 ? 10.390 -1.290 12.613 1.00 91.56 215 ILE A CA 1
ATOM 1723 C C . ILE A 1 215 ? 10.291 -2.762 12.216 1.00 91.56 215 ILE A C 1
ATOM 1725 O O . ILE A 1 215 ? 9.588 -3.091 11.262 1.00 91.56 215 ILE A O 1
ATOM 1729 N N . GLU A 1 216 ? 10.907 -3.652 12.995 1.00 90.62 216 GLU A N 1
ATOM 1730 C CA . GLU A 1 216 ? 10.872 -5.098 12.762 1.00 90.62 216 GLU A CA 1
ATOM 1731 C C . GLU A 1 216 ? 9.449 -5.643 12.797 1.00 90.62 216 GLU A C 1
ATOM 1733 O O . GLU A 1 216 ? 9.018 -6.317 11.862 1.00 90.62 216 GLU A O 1
ATOM 1738 N N . LYS A 1 217 ? 8.673 -5.278 13.823 1.00 88.94 217 LYS A N 1
ATOM 1739 C CA . LYS A 1 217 ? 7.269 -5.682 13.923 1.00 88.94 217 LYS A CA 1
ATOM 1740 C C . LYS A 1 217 ? 6.459 -5.222 12.710 1.00 88.94 217 LYS A C 1
ATOM 1742 O O . LYS A 1 217 ? 5.674 -5.996 12.164 1.00 88.94 217 LYS A O 1
ATOM 1747 N N . LYS A 1 218 ? 6.627 -3.966 12.284 1.00 89.38 218 LYS A N 1
ATOM 1748 C CA . LYS A 1 218 ? 5.923 -3.425 11.114 1.00 89.38 218 LYS A CA 1
ATOM 1749 C C . LYS A 1 218 ? 6.340 -4.130 9.830 1.00 89.38 218 LYS A C 1
ATOM 1751 O O . LYS A 1 218 ? 5.468 -4.433 9.022 1.00 89.38 218 LYS A O 1
ATOM 1756 N N . ASN A 1 219 ? 7.630 -4.410 9.654 1.00 90.06 219 ASN A N 1
ATOM 1757 C CA . ASN A 1 219 ? 8.142 -5.171 8.518 1.00 90.06 219 ASN A CA 1
ATOM 1758 C C . ASN A 1 219 ? 7.484 -6.556 8.446 1.00 90.06 219 ASN A C 1
ATOM 1760 O O . ASN A 1 219 ? 6.883 -6.887 7.427 1.00 90.06 219 ASN A O 1
ATOM 1764 N N . SER A 1 220 ? 7.497 -7.310 9.550 1.00 87.62 220 SER A N 1
ATOM 1765 C CA . SER A 1 220 ? 6.884 -8.640 9.623 1.00 87.62 220 SER A CA 1
ATOM 1766 C C . SER A 1 220 ? 5.390 -8.612 9.299 1.00 87.62 220 SER A C 1
ATOM 1768 O O . SER A 1 220 ? 4.937 -9.396 8.473 1.00 87.62 220 SER A O 1
ATOM 1770 N N . ILE A 1 221 ? 4.632 -7.663 9.861 1.00 84.38 221 ILE A N 1
ATOM 1771 C CA . ILE A 1 221 ? 3.192 -7.538 9.580 1.00 84.38 221 ILE A CA 1
ATOM 1772 C C . ILE A 1 221 ? 2.934 -7.168 8.114 1.00 84.38 221 ILE A C 1
ATOM 1774 O O . ILE A 1 221 ? 1.975 -7.657 7.517 1.00 84.38 221 ILE A O 1
ATOM 1778 N N . CYS A 1 222 ? 3.767 -6.316 7.507 1.00 83.94 222 CYS A N 1
ATOM 1779 C CA . CYS A 1 222 ? 3.630 -5.995 6.085 1.00 83.94 222 CYS A CA 1
ATOM 1780 C C . CYS A 1 222 ? 3.857 -7.233 5.218 1.00 83.94 222 CYS A C 1
ATOM 1782 O O . CYS A 1 222 ? 3.060 -7.485 4.320 1.00 83.94 222 CYS A O 1
ATOM 1784 N N . LEU A 1 223 ? 4.906 -8.007 5.504 1.00 82.81 223 LEU A N 1
ATOM 1785 C CA . LEU A 1 223 ? 5.227 -9.227 4.766 1.00 82.81 223 LEU A CA 1
ATOM 1786 C C . LEU A 1 223 ? 4.140 -10.296 4.934 1.00 82.81 223 LEU A C 1
ATOM 1788 O O . LEU A 1 223 ? 3.699 -10.862 3.940 1.00 82.81 223 LEU A O 1
ATOM 1792 N N . GLU A 1 224 ? 3.642 -10.501 6.154 1.00 81.44 224 GLU A N 1
ATOM 1793 C CA . GLU A 1 224 ? 2.515 -11.399 6.427 1.00 81.44 224 GLU A CA 1
ATOM 1794 C C . GLU A 1 224 ? 1.259 -10.946 5.670 1.00 81.44 224 GLU A C 1
ATOM 1796 O O . GLU A 1 224 ? 0.596 -11.744 5.013 1.00 81.44 224 GLU A O 1
ATOM 1801 N N . THR A 1 225 ? 0.947 -9.647 5.691 1.00 77.50 225 THR A N 1
ATOM 1802 C CA . THR A 1 225 ? -0.203 -9.107 4.951 1.00 77.50 225 THR A CA 1
ATOM 1803 C C . THR A 1 225 ? -0.034 -9.313 3.446 1.00 77.50 225 THR A C 1
ATOM 1805 O O . THR A 1 225 ? -0.996 -9.673 2.771 1.00 77.50 225 THR A O 1
ATOM 1808 N N . MET A 1 226 ? 1.177 -9.109 2.919 1.00 76.69 226 MET A N 1
ATOM 1809 C CA . MET A 1 226 ? 1.513 -9.370 1.519 1.00 76.69 226 MET A CA 1
ATOM 1810 C C . MET A 1 226 ? 1.331 -10.848 1.160 1.00 76.69 226 MET A C 1
ATOM 1812 O O . MET A 1 226 ? 0.789 -11.149 0.102 1.00 76.69 226 MET A O 1
ATOM 1816 N N . GLU A 1 227 ? 1.711 -11.770 2.042 1.00 76.94 227 GLU A N 1
ATOM 1817 C CA . GLU A 1 227 ? 1.473 -13.203 1.860 1.00 76.94 227 GLU A CA 1
ATOM 1818 C C . GLU A 1 227 ? -0.026 -13.533 1.832 1.00 76.94 227 GLU A C 1
ATOM 1820 O O . GLU A 1 227 ? -0.488 -14.203 0.910 1.00 76.94 227 GLU A O 1
ATOM 1825 N N . HIS A 1 228 ? -0.810 -12.982 2.763 1.00 72.62 228 HIS A N 1
ATOM 1826 C CA . HIS A 1 228 ? -2.257 -13.211 2.846 1.00 72.62 228 HIS A CA 1
ATOM 1827 C C . HIS A 1 228 ? -3.020 -12.724 1.610 1.00 72.62 228 HIS A C 1
ATOM 1829 O O . HIS A 1 228 ? -4.027 -13.322 1.232 1.00 72.62 228 HIS A O 1
ATOM 1835 N N . ILE A 1 229 ? -2.560 -11.639 0.979 1.00 69.62 229 ILE A N 1
ATOM 1836 C CA . ILE A 1 229 ? -3.146 -11.148 -0.275 1.00 69.62 229 ILE A CA 1
ATOM 1837 C C . ILE A 1 229 ? -2.561 -11.845 -1.512 1.00 69.62 229 ILE A C 1
ATOM 1839 O O . ILE A 1 229 ? -3.016 -11.566 -2.610 1.00 69.62 229 ILE A O 1
ATOM 1843 N N . GLY A 1 230 ? -1.584 -12.747 -1.377 1.00 67.94 230 GLY A N 1
ATOM 1844 C CA . GLY A 1 230 ? -0.993 -13.479 -2.505 1.00 67.94 230 GLY A CA 1
ATOM 1845 C C . GLY A 1 230 ? 0.112 -12.730 -3.261 1.00 67.94 230 GLY A C 1
ATOM 1846 O O . GLY A 1 230 ? 0.373 -13.033 -4.420 1.00 67.94 230 GLY A O 1
ATOM 1847 N N . ALA A 1 231 ? 0.774 -11.762 -2.624 1.00 71.38 231 ALA A N 1
ATOM 1848 C CA . ALA A 1 231 ? 1.870 -10.963 -3.184 1.00 71.38 231 ALA A CA 1
ATOM 1849 C C . ALA A 1 231 ? 3.278 -11.476 -2.791 1.00 71.38 231 ALA A C 1
ATOM 1851 O O . ALA A 1 231 ? 4.259 -10.744 -2.899 1.00 71.38 231 ALA A O 1
ATOM 1852 N N . SER A 1 232 ? 3.407 -12.718 -2.309 1.00 65.94 232 SER A N 1
ATOM 1853 C CA . SER A 1 232 ? 4.664 -13.268 -1.763 1.00 65.94 232 SER A CA 1
ATOM 1854 C C . SER A 1 232 ? 5.770 -13.504 -2.801 1.00 65.94 232 SER A C 1
ATOM 1856 O O . SER A 1 232 ? 6.949 -13.464 -2.447 1.00 65.94 232 SER A O 1
ATOM 1858 N N . GLY A 1 233 ? 5.410 -13.729 -4.069 1.00 64.00 233 GLY A N 1
ATOM 1859 C CA . GLY A 1 233 ? 6.355 -13.992 -5.163 1.00 64.00 233 GLY A CA 1
ATOM 1860 C C . GLY A 1 233 ? 6.950 -12.744 -5.824 1.00 64.00 233 GLY A C 1
ATOM 1861 O O . GLY A 1 233 ? 7.772 -12.872 -6.725 1.00 64.00 233 GLY A O 1
ATOM 1862 N N . ILE A 1 234 ? 6.533 -11.549 -5.406 1.00 77.00 234 ILE A N 1
ATOM 1863 C CA . ILE A 1 234 ? 6.919 -10.292 -6.053 1.00 77.00 234 ILE A CA 1
ATOM 1864 C C . ILE A 1 234 ? 8.210 -9.771 -5.407 1.00 77.00 234 ILE A C 1
ATOM 1866 O O . ILE A 1 234 ? 8.311 -9.770 -4.173 1.00 77.00 234 ILE A O 1
ATOM 1870 N N . PRO A 1 235 ? 9.205 -9.318 -6.192 1.00 82.19 235 PRO A N 1
ATOM 1871 C CA . PRO A 1 235 ? 10.398 -8.679 -5.654 1.00 82.19 235 PRO A CA 1
ATOM 1872 C C . PRO A 1 235 ? 10.051 -7.498 -4.737 1.00 82.19 235 PRO A C 1
ATOM 1874 O O . PRO A 1 235 ? 9.121 -6.732 -4.999 1.00 82.19 235 PRO A O 1
ATOM 1877 N N . VAL A 1 236 ? 10.814 -7.341 -3.654 1.00 87.44 236 VAL A N 1
ATOM 1878 C CA . VAL A 1 236 ? 10.609 -6.274 -2.665 1.00 87.44 236 VAL A CA 1
ATOM 1879 C C . VAL A 1 236 ? 11.908 -5.515 -2.448 1.00 87.44 236 VAL A C 1
ATOM 1881 O O . VAL A 1 236 ? 12.942 -6.129 -2.185 1.00 87.44 236 VAL A O 1
ATOM 1884 N N . ILE A 1 237 ? 11.827 -4.188 -2.505 1.00 92.06 237 ILE A N 1
ATOM 1885 C CA . ILE A 1 237 ? 12.849 -3.270 -1.997 1.00 92.06 237 ILE A CA 1
ATOM 1886 C C . ILE A 1 237 ? 12.283 -2.601 -0.748 1.00 92.06 237 ILE A C 1
ATOM 1888 O O . ILE A 1 237 ? 11.232 -1.954 -0.802 1.00 92.06 237 ILE A O 1
ATOM 1892 N N . THR A 1 238 ? 12.972 -2.741 0.380 1.00 94.88 238 THR A N 1
ATOM 1893 C CA . THR A 1 238 ? 12.596 -2.060 1.615 1.00 94.88 238 THR A CA 1
ATOM 1894 C C . THR A 1 238 ? 13.178 -0.651 1.623 1.00 94.88 238 THR A C 1
ATOM 1896 O O . THR A 1 238 ? 14.380 -0.445 1.750 1.00 94.88 238 THR A O 1
ATOM 1899 N N . VAL A 1 239 ? 12.302 0.342 1.532 1.00 96.19 239 VAL A N 1
ATOM 1900 C CA . VAL A 1 239 ? 12.656 1.758 1.558 1.00 96.19 239 VAL A CA 1
ATOM 1901 C C . VAL A 1 239 ? 12.582 2.266 2.998 1.00 96.19 239 VAL A C 1
ATOM 1903 O O . VAL A 1 239 ? 11.501 2.484 3.547 1.00 96.19 239 VAL A O 1
ATOM 1906 N N . LEU A 1 240 ? 13.743 2.446 3.615 1.00 96.44 240 LEU A N 1
ATOM 1907 C CA . LEU A 1 240 ? 13.918 2.991 4.955 1.00 96.44 240 LEU A CA 1
ATOM 1908 C C . LEU A 1 240 ? 13.883 4.522 4.878 1.00 96.44 240 LEU A C 1
ATOM 1910 O O . LEU A 1 240 ? 14.872 5.178 4.556 1.00 96.44 240 LEU A O 1
ATOM 1914 N N . ASN A 1 241 ? 12.704 5.086 5.115 1.00 96.12 241 ASN A N 1
ATOM 1915 C CA . ASN A 1 241 ? 12.419 6.503 4.942 1.00 96.12 241 ASN A CA 1
ATOM 1916 C C . ASN A 1 241 ? 12.594 7.298 6.248 1.00 96.12 241 ASN A C 1
ATOM 1918 O O . ASN A 1 241 ? 12.519 6.737 7.339 1.00 96.12 241 ASN A O 1
ATOM 1922 N N . LYS A 1 242 ? 12.708 8.626 6.114 1.00 95.31 242 LYS A N 1
ATOM 1923 C CA . LYS A 1 242 ? 12.872 9.622 7.189 1.00 95.31 242 LYS A CA 1
ATOM 1924 C C . LYS A 1 242 ? 14.244 9.628 7.862 1.00 95.31 242 LYS A C 1
ATOM 1926 O O . LYS A 1 242 ? 14.353 9.898 9.057 1.00 95.31 242 LYS A O 1
ATOM 1931 N N . ILE A 1 243 ? 15.297 9.371 7.089 1.00 96.06 243 ILE A N 1
ATOM 1932 C CA . ILE A 1 243 ? 16.679 9.496 7.582 1.00 96.06 243 ILE A CA 1
ATOM 1933 C C . ILE A 1 243 ? 17.018 10.920 8.050 1.00 96.06 243 ILE A C 1
ATOM 1935 O O . ILE A 1 243 ? 17.914 11.095 8.858 1.00 96.06 243 ILE A O 1
ATOM 1939 N N . ASP A 1 244 ? 16.269 11.933 7.599 1.00 94.75 244 ASP A N 1
ATOM 1940 C CA . ASP A 1 244 ? 16.404 13.329 8.039 1.00 94.75 244 ASP A CA 1
ATOM 1941 C C . ASP A 1 244 ? 16.125 13.551 9.534 1.00 94.75 244 ASP A C 1
ATOM 1943 O O . ASP A 1 244 ? 16.486 14.594 10.074 1.00 94.75 244 ASP A O 1
ATOM 1947 N N . LEU A 1 245 ? 15.494 12.585 10.207 1.00 94.44 245 LEU A N 1
ATOM 1948 C CA . LEU A 1 245 ? 15.189 12.646 11.638 1.00 94.44 245 LEU A CA 1
ATOM 1949 C C . LEU A 1 245 ? 16.242 11.960 12.518 1.00 94.44 245 LEU A C 1
ATOM 1951 O O . LEU A 1 245 ? 16.048 11.885 13.731 1.00 94.44 245 LEU A O 1
ATOM 1955 N N . LEU A 1 246 ? 17.305 11.416 11.926 1.00 93.31 246 LEU A N 1
ATOM 1956 C CA . LEU A 1 246 ? 18.335 10.642 12.613 1.00 93.31 246 LEU A CA 1
ATOM 1957 C C . LEU A 1 246 ? 19.710 11.254 12.365 1.00 93.31 246 LEU A C 1
ATOM 1959 O O . LEU A 1 246 ? 19.956 11.885 11.337 1.00 93.31 246 LEU A O 1
ATOM 1963 N N . SER A 1 247 ? 20.625 11.027 13.301 1.00 93.75 247 SER A N 1
ATOM 1964 C CA . SER A 1 247 ? 22.045 11.261 13.041 1.00 93.75 247 SER A CA 1
ATOM 1965 C C . SER A 1 247 ? 22.616 10.196 12.092 1.00 93.75 247 SER A C 1
ATOM 1967 O O . SER A 1 247 ? 22.045 9.116 11.921 1.00 93.75 247 SER A O 1
ATOM 1969 N N . GLU A 1 248 ? 23.761 10.487 11.471 1.00 90.62 248 GLU A N 1
ATOM 1970 C CA . GLU A 1 248 ? 24.451 9.550 10.571 1.00 90.62 248 GLU A CA 1
ATOM 1971 C C . GLU A 1 248 ? 24.824 8.245 11.298 1.00 90.62 248 GLU A C 1
ATOM 1973 O O . GLU A 1 248 ? 24.473 7.164 10.834 1.00 90.62 248 GLU A O 1
ATOM 1978 N N . SER A 1 249 ? 25.382 8.356 12.510 1.00 91.44 249 SER A N 1
ATOM 1979 C CA . SER A 1 249 ? 25.735 7.213 13.369 1.00 91.44 249 SER A CA 1
ATOM 1980 C C . SER A 1 249 ? 24.526 6.328 13.715 1.00 91.44 249 SER A C 1
ATOM 1982 O O . SER A 1 249 ? 24.567 5.113 13.534 1.00 91.44 249 SER A O 1
ATOM 1984 N N . GLU A 1 250 ? 23.401 6.925 14.134 1.00 91.75 250 GLU A N 1
ATOM 1985 C CA . GLU A 1 250 ? 22.171 6.166 14.425 1.00 91.75 250 GLU A CA 1
ATOM 1986 C C . GLU A 1 250 ? 21.588 5.497 13.173 1.00 91.75 250 GLU A C 1
ATOM 1988 O O . GLU A 1 250 ? 20.977 4.428 13.253 1.00 91.75 250 GLU A O 1
ATOM 1993 N N . THR A 1 251 ? 21.733 6.140 12.013 1.00 91.62 251 THR A N 1
ATOM 1994 C CA . THR A 1 251 ? 21.250 5.606 10.737 1.00 91.62 251 THR A CA 1
ATOM 1995 C C . THR A 1 251 ? 22.053 4.375 10.327 1.00 91.62 251 THR A C 1
ATOM 1997 O O . THR A 1 251 ? 21.459 3.369 9.934 1.00 91.62 251 THR A O 1
ATOM 2000 N N . GLU A 1 252 ? 23.380 4.429 10.455 1.00 91.38 252 GLU A N 1
ATOM 2001 C CA . GLU A 1 252 ? 24.275 3.303 10.181 1.00 91.38 252 GLU A CA 1
ATOM 2002 C C . GLU A 1 252 ? 24.024 2.132 11.135 1.00 91.38 252 GLU A C 1
ATOM 2004 O O . GLU A 1 252 ? 23.824 1.006 10.677 1.00 91.38 252 GLU A O 1
ATOM 2009 N N . GLU A 1 253 ? 23.931 2.392 12.443 1.00 92.06 253 GLU A N 1
ATOM 2010 C CA . GLU A 1 253 ? 23.650 1.362 13.451 1.00 92.06 253 GLU A CA 1
ATOM 2011 C C . GLU A 1 253 ? 22.334 0.625 13.151 1.00 92.06 253 GLU A C 1
ATOM 2013 O O . GLU A 1 253 ? 22.276 -0.611 13.124 1.00 92.06 253 GLU A O 1
ATOM 2018 N N . LYS A 1 254 ? 21.266 1.379 12.861 1.00 92.12 254 LYS A N 1
ATOM 2019 C CA . LYS A 1 254 ? 19.964 0.803 12.503 1.00 92.12 254 LYS A CA 1
ATOM 2020 C C . LYS A 1 254 ? 20.001 0.056 11.177 1.00 92.12 254 LYS A C 1
ATOM 2022 O O . LYS A 1 254 ? 19.332 -0.971 11.053 1.00 92.12 254 LYS A O 1
ATOM 2027 N N . LEU A 1 255 ? 20.745 0.548 10.186 1.00 92.06 255 LEU A N 1
ATOM 2028 C CA . LEU A 1 255 ? 20.899 -0.145 8.912 1.00 92.06 255 LEU A CA 1
ATOM 2029 C C . LEU A 1 255 ? 21.570 -1.505 9.124 1.00 92.06 255 LEU A C 1
ATOM 2031 O O . LEU A 1 255 ? 21.032 -2.504 8.654 1.00 92.06 255 LEU A O 1
ATOM 2035 N N . GLU A 1 256 ? 22.685 -1.565 9.858 1.00 91.75 256 GLU A N 1
ATOM 2036 C CA . GLU A 1 256 ? 23.382 -2.824 10.157 1.00 91.75 256 GLU A CA 1
ATOM 2037 C C . GLU A 1 256 ? 22.472 -3.825 10.877 1.00 91.75 256 GLU A C 1
ATOM 2039 O O . GLU A 1 256 ? 22.394 -4.992 10.485 1.00 91.75 256 GLU A O 1
ATOM 2044 N N . ALA A 1 257 ? 21.703 -3.365 11.867 1.00 90.69 257 ALA A N 1
ATOM 2045 C CA . ALA A 1 257 ? 20.763 -4.215 12.593 1.00 90.69 257 ALA A CA 1
ATOM 2046 C C . ALA A 1 257 ? 19.626 -4.767 11.705 1.00 90.69 257 ALA A C 1
ATOM 2048 O O . ALA A 1 257 ? 19.125 -5.871 11.941 1.00 90.69 257 ALA A O 1
ATOM 2049 N N . LEU A 1 258 ? 19.208 -4.011 10.683 1.00 90.94 258 LEU A N 1
ATOM 2050 C CA . LEU A 1 258 ? 18.102 -4.375 9.794 1.00 90.94 258 LEU A CA 1
ATOM 2051 C C . LEU A 1 258 ? 18.544 -5.119 8.530 1.00 90.94 258 LEU A C 1
ATOM 2053 O O . LEU A 1 258 ? 17.710 -5.805 7.941 1.00 90.94 258 LEU A O 1
ATOM 2057 N N . LYS A 1 259 ? 19.816 -5.038 8.119 1.00 87.00 259 LYS A N 1
ATOM 2058 C CA . LYS A 1 259 ? 20.338 -5.626 6.867 1.00 87.00 259 LYS A CA 1
ATOM 2059 C C . LYS A 1 259 ? 19.960 -7.093 6.662 1.00 87.00 259 LYS A C 1
ATOM 2061 O O . LYS A 1 259 ? 19.669 -7.493 5.542 1.00 87.00 259 LYS A O 1
ATOM 2066 N N . THR A 1 260 ? 19.946 -7.890 7.728 1.00 86.44 260 THR A N 1
ATOM 2067 C CA . THR A 1 260 ? 19.598 -9.322 7.673 1.00 86.44 260 THR A CA 1
ATOM 2068 C C . THR A 1 260 ? 18.098 -9.595 7.816 1.00 86.44 260 THR A C 1
ATOM 2070 O O . THR A 1 260 ? 17.649 -10.710 7.560 1.00 86.44 260 THR A O 1
ATOM 2073 N N . LYS A 1 261 ? 17.309 -8.590 8.216 1.00 87.06 261 LYS A N 1
ATOM 2074 C CA . LYS A 1 261 ? 15.874 -8.703 8.528 1.00 87.06 261 LYS A CA 1
ATOM 2075 C C . LYS A 1 261 ? 14.967 -8.125 7.442 1.00 87.06 261 LYS A C 1
ATOM 2077 O O . LYS A 1 261 ? 13.777 -8.444 7.408 1.00 87.06 261 LYS A O 1
ATOM 2082 N N . VAL A 1 262 ? 15.495 -7.268 6.570 1.00 88.50 262 VAL A N 1
ATOM 2083 C CA . VAL A 1 262 ? 14.733 -6.618 5.496 1.00 88.50 262 VAL A CA 1
ATOM 2084 C C . VAL A 1 262 ? 15.333 -6.920 4.124 1.00 88.50 262 VAL A C 1
ATOM 2086 O O . VAL A 1 262 ? 16.525 -7.180 3.993 1.00 88.50 262 VAL A O 1
ATOM 2089 N N . LYS A 1 263 ? 14.496 -6.894 3.084 1.00 85.00 263 LYS A N 1
ATOM 2090 C CA . LYS A 1 263 ? 14.911 -7.197 1.708 1.00 85.00 263 LYS A CA 1
ATOM 2091 C C . LYS A 1 263 ? 15.415 -5.921 1.035 1.00 85.00 263 LYS A C 1
ATOM 2093 O O . LYS A 1 263 ? 14.667 -4.953 0.972 1.00 85.00 263 LYS A O 1
ATOM 2098 N N . ASN A 1 264 ? 16.647 -5.924 0.525 1.00 87.19 264 ASN A N 1
ATOM 2099 C CA . ASN A 1 264 ? 17.245 -4.818 -0.241 1.00 87.19 264 ASN A CA 1
ATOM 2100 C C . ASN A 1 264 ? 16.992 -3.429 0.397 1.00 87.19 264 ASN A C 1
ATOM 2102 O O . ASN A 1 264 ? 16.240 -2.631 -0.168 1.00 87.19 264 ASN A O 1
ATOM 2106 N N . PRO A 1 265 ? 17.546 -3.151 1.595 1.00 93.88 265 PRO A N 1
ATOM 2107 C CA . PRO A 1 265 ? 17.316 -1.885 2.283 1.00 93.88 265 PRO A CA 1
ATOM 2108 C C . PRO A 1 265 ? 17.908 -0.699 1.518 1.00 93.88 265 PRO A C 1
ATOM 2110 O O . PRO A 1 265 ? 19.097 -0.690 1.210 1.00 93.88 265 PRO A O 1
ATOM 2113 N N . ILE A 1 266 ? 17.101 0.339 1.297 1.00 94.56 266 ILE A N 1
ATOM 2114 C CA . ILE A 1 266 ? 17.542 1.623 0.739 1.00 94.56 266 ILE A CA 1
ATOM 2115 C C . ILE A 1 266 ? 17.136 2.749 1.685 1.00 94.56 266 ILE A C 1
ATOM 2117 O O . ILE A 1 266 ? 15.957 2.924 1.989 1.00 94.56 266 ILE A O 1
ATOM 2121 N N . LEU A 1 267 ? 18.122 3.522 2.134 1.00 96.00 267 LEU A N 1
ATOM 2122 C CA . LEU A 1 267 ? 17.950 4.677 3.013 1.00 96.00 267 LEU A CA 1
ATOM 2123 C C . LEU A 1 267 ? 17.585 5.925 2.213 1.00 96.00 267 LEU A C 1
ATOM 2125 O O . LEU A 1 267 ? 18.356 6.326 1.342 1.00 96.00 267 LEU A O 1
ATOM 2129 N N . ILE A 1 268 ? 16.462 6.572 2.537 1.00 96.38 268 ILE A N 1
ATOM 2130 C CA . ILE A 1 268 ? 16.033 7.815 1.880 1.00 96.38 268 ILE A CA 1
ATOM 2131 C C . ILE A 1 268 ? 15.425 8.834 2.851 1.00 96.38 268 ILE A C 1
ATOM 2133 O O . ILE A 1 268 ? 14.897 8.497 3.913 1.00 96.38 268 ILE A O 1
ATOM 2137 N N . SER A 1 269 ? 15.384 10.093 2.417 1.00 96.00 269 SER A N 1
ATOM 2138 C CA . SER A 1 269 ? 14.396 11.056 2.909 1.00 96.00 269 SER A CA 1
ATOM 2139 C C . SER A 1 269 ? 13.490 11.456 1.756 1.00 96.00 269 SER A C 1
ATOM 2141 O O . SER A 1 269 ? 13.875 12.237 0.889 1.00 96.00 269 SER A O 1
ATOM 2143 N N . ALA A 1 270 ? 12.259 10.947 1.744 1.00 92.81 270 ALA A N 1
ATOM 2144 C CA . ALA A 1 270 ? 11.272 11.338 0.743 1.00 92.81 270 ALA A CA 1
ATOM 2145 C C . ALA A 1 270 ? 10.899 12.829 0.839 1.00 92.81 270 ALA A C 1
ATOM 2147 O O . ALA A 1 270 ? 10.549 13.438 -0.168 1.00 92.81 270 ALA A O 1
ATOM 2148 N N . LEU A 1 271 ? 10.978 13.419 2.040 1.00 90.94 271 LEU A N 1
ATOM 2149 C CA . LEU A 1 271 ? 10.664 14.831 2.268 1.00 90.94 271 LEU A CA 1
ATOM 2150 C C . LEU A 1 271 ? 11.730 15.749 1.659 1.00 90.94 271 LEU A C 1
ATOM 2152 O O . LEU A 1 271 ? 11.389 16.706 0.968 1.00 90.94 271 LEU A O 1
ATOM 2156 N N . HIS A 1 272 ? 13.006 15.433 1.892 1.00 92.06 272 HIS A N 1
ATOM 2157 C CA . HIS A 1 272 ? 14.143 16.231 1.423 1.00 92.06 272 HIS A CA 1
ATOM 2158 C C . HIS A 1 272 ? 14.723 15.752 0.090 1.00 92.06 272 HIS A C 1
ATOM 2160 O O . HIS A 1 272 ? 15.672 16.343 -0.416 1.00 92.06 272 HIS A O 1
ATOM 2166 N N . ARG A 1 273 ? 14.143 14.698 -0.496 1.00 91.62 273 ARG A N 1
ATOM 2167 C CA . ARG A 1 273 ? 14.617 14.036 -1.720 1.00 91.62 273 ARG A CA 1
ATOM 2168 C C . ARG A 1 273 ? 16.045 13.479 -1.611 1.00 91.62 273 ARG A C 1
ATOM 2170 O O . ARG A 1 273 ? 16.705 13.251 -2.622 1.00 91.62 273 ARG A O 1
ATOM 2177 N N . THR A 1 274 ? 16.506 13.197 -0.395 1.00 93.12 274 THR A N 1
ATOM 2178 C CA . THR A 1 274 ? 17.827 12.614 -0.129 1.00 93.12 274 THR A CA 1
ATOM 2179 C C . THR A 1 274 ? 17.861 11.150 -0.561 1.00 93.12 274 THR A C 1
ATOM 2181 O O . THR A 1 274 ? 16.936 10.396 -0.248 1.00 93.12 274 THR A O 1
ATOM 2184 N N . ASN A 1 275 ? 18.932 10.749 -1.253 1.00 93.31 275 ASN A N 1
ATOM 2185 C CA . ASN A 1 275 ? 19.175 9.390 -1.762 1.00 93.31 275 ASN A CA 1
ATOM 2186 C C . ASN A 1 275 ? 18.103 8.832 -2.720 1.00 93.31 275 ASN A C 1
ATOM 2188 O O . ASN A 1 275 ? 18.077 7.630 -2.984 1.00 93.31 275 ASN A O 1
ATOM 2192 N N . LEU A 1 276 ? 17.242 9.672 -3.305 1.00 91.62 276 LEU A N 1
ATOM 2193 C CA . LEU A 1 276 ? 16.275 9.191 -4.301 1.00 91.62 276 LEU A CA 1
ATOM 2194 C C . LEU A 1 276 ? 16.945 8.677 -5.577 1.00 91.62 276 LEU A C 1
ATOM 2196 O O . LEU A 1 276 ? 16.429 7.747 -6.186 1.00 91.62 276 LEU A O 1
ATOM 2200 N N . GLU A 1 277 ? 18.100 9.223 -5.956 1.00 90.06 277 GLU A N 1
ATOM 2201 C CA . GLU A 1 277 ? 18.861 8.727 -7.109 1.00 90.06 277 GLU A CA 1
ATOM 2202 C C . GLU A 1 277 ? 19.395 7.304 -6.886 1.00 90.06 277 GLU A C 1
ATOM 2204 O O . GLU A 1 277 ? 19.401 6.499 -7.814 1.00 90.06 277 GLU A O 1
ATOM 2209 N N . LEU A 1 278 ? 19.747 6.945 -5.643 1.00 91.06 278 LEU A N 1
ATOM 2210 C CA . LEU A 1 278 ? 20.116 5.571 -5.287 1.00 91.06 278 LEU A CA 1
ATOM 2211 C C . LEU A 1 278 ? 18.926 4.621 -5.468 1.00 91.06 278 LEU A C 1
ATOM 2213 O O . LEU A 1 278 ? 19.068 3.571 -6.087 1.00 91.06 278 LEU A O 1
ATOM 2217 N N . LEU A 1 279 ? 17.744 5.018 -4.978 1.00 92.31 279 LEU A N 1
ATOM 2218 C CA . LEU A 1 279 ? 16.512 4.254 -5.175 1.00 92.31 279 LEU A CA 1
ATOM 2219 C C . LEU A 1 279 ? 16.193 4.096 -6.666 1.00 92.31 279 LEU A C 1
ATOM 2221 O O . LEU A 1 279 ? 15.912 2.992 -7.112 1.00 92.31 279 LEU A O 1
ATOM 2225 N N . LYS A 1 280 ? 16.267 5.179 -7.445 1.00 89.88 280 LYS A N 1
ATOM 2226 C CA . LYS A 1 280 ? 16.056 5.156 -8.898 1.00 89.88 280 LYS A CA 1
ATOM 2227 C C . LYS A 1 280 ? 17.02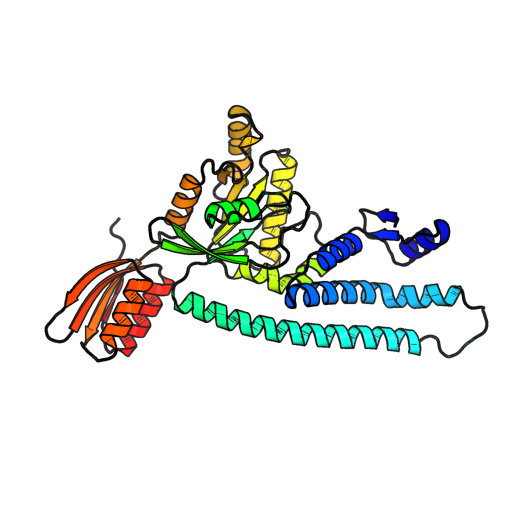5 4.206 -9.605 1.00 89.88 280 LYS A C 1
ATOM 2229 O O . LYS A 1 280 ? 16.590 3.472 -10.484 1.00 89.88 280 LYS A O 1
ATOM 2234 N N . ARG A 1 281 ? 18.303 4.181 -9.218 1.00 87.94 281 ARG A N 1
ATOM 2235 C CA . ARG A 1 281 ? 19.291 3.250 -9.782 1.00 87.94 281 ARG A CA 1
ATOM 2236 C C . ARG A 1 281 ? 18.946 1.794 -9.473 1.00 87.94 281 ARG A C 1
ATOM 2238 O O . ARG A 1 281 ? 18.893 0.986 -10.387 1.00 87.94 281 ARG A O 1
ATOM 2245 N N . GLU A 1 282 ? 18.623 1.481 -8.224 1.00 88.31 282 GLU A N 1
ATOM 2246 C CA . GLU A 1 282 ? 18.195 0.132 -7.822 1.00 88.31 282 GLU A CA 1
ATOM 2247 C C . GLU A 1 282 ? 16.906 -0.310 -8.527 1.00 88.31 282 GLU A C 1
ATOM 2249 O O . GLU A 1 282 ? 16.763 -1.474 -8.896 1.00 88.31 282 GLU A O 1
ATOM 2254 N N . LEU A 1 283 ? 15.972 0.618 -8.778 1.00 86.44 283 LEU A N 1
ATOM 2255 C CA . LEU A 1 283 ? 14.812 0.341 -9.626 1.00 86.44 283 LEU A CA 1
ATOM 2256 C C . LEU A 1 283 ? 15.254 -0.085 -11.031 1.00 86.44 283 LEU A C 1
ATOM 2258 O O . LEU A 1 283 ? 14.769 -1.094 -11.536 1.00 86.44 283 LEU A O 1
ATOM 2262 N N . LEU A 1 284 ? 16.174 0.655 -11.657 1.00 81.94 284 LEU A N 1
ATOM 2263 C CA . LEU A 1 284 ? 16.684 0.314 -12.987 1.00 81.94 284 LEU A CA 1
ATOM 2264 C C . LEU A 1 284 ? 17.355 -1.062 -13.000 1.00 81.94 284 LEU A C 1
ATOM 2266 O O . LEU A 1 284 ? 17.024 -1.847 -13.883 1.00 81.94 284 LEU A O 1
ATOM 2270 N N . GLU A 1 285 ? 18.202 -1.363 -12.013 1.00 81.88 285 GLU A N 1
ATOM 2271 C CA . GLU A 1 285 ? 18.905 -2.647 -11.871 1.00 81.88 285 GLU A CA 1
ATOM 2272 C C . GLU A 1 285 ? 17.933 -3.821 -11.659 1.00 81.88 285 GLU A C 1
ATOM 2274 O O . GLU A 1 285 ? 18.067 -4.879 -12.273 1.00 81.88 285 GLU A O 1
ATOM 2279 N N . LYS A 1 286 ? 16.880 -3.652 -10.847 1.00 76.62 286 LYS A N 1
ATOM 2280 C CA . LYS A 1 286 ? 15.846 -4.694 -10.685 1.00 76.62 286 LYS A CA 1
ATOM 2281 C C . LYS A 1 286 ? 15.049 -4.956 -11.949 1.00 76.62 286 LYS A C 1
ATOM 2283 O O . LYS A 1 286 ? 14.564 -6.066 -12.146 1.00 76.62 286 LYS A O 1
ATOM 2288 N N . PHE A 1 287 ? 14.917 -3.946 -12.794 1.00 71.75 287 PHE A N 1
ATOM 2289 C CA . PHE A 1 287 ? 14.289 -4.072 -14.097 1.00 71.75 287 PHE A CA 1
ATOM 2290 C C . PHE A 1 287 ? 15.315 -4.232 -15.222 1.00 71.75 287 PHE A C 1
ATOM 2292 O O . PHE A 1 287 ? 14.945 -4.093 -16.380 1.00 71.75 287 PHE A O 1
ATOM 2299 N N . GLU A 1 288 ? 16.586 -4.516 -14.929 1.00 63.38 288 GLU A N 1
ATOM 2300 C CA . GLU A 1 288 ? 17.638 -4.722 -15.930 1.00 63.38 288 GLU A CA 1
ATOM 2301 C C . GLU A 1 288 ? 17.714 -6.154 -16.453 1.00 63.38 288 GLU A C 1
ATOM 2303 O O . GLU A 1 288 ? 18.559 -6.433 -17.302 1.00 63.38 288 GLU A O 1
ATOM 2308 N N . ASP A 1 289 ? 16.781 -7.041 -16.101 1.00 61.84 289 ASP A N 1
ATOM 2309 C CA . ASP A 1 289 ? 16.560 -8.319 -16.801 1.00 61.84 289 ASP A CA 1
ATOM 2310 C C . ASP A 1 289 ? 16.022 -8.118 -18.229 1.00 61.84 289 ASP A C 1
ATOM 2312 O O . ASP A 1 289 ? 15.211 -8.890 -18.735 1.00 61.84 289 ASP A O 1
ATOM 2316 N N . TYR A 1 290 ? 16.443 -7.053 -18.907 1.00 64.88 290 TYR A N 1
ATOM 2317 C CA . TYR A 1 290 ? 16.134 -6.868 -20.300 1.00 64.88 290 TYR A CA 1
ATOM 2318 C C . TYR A 1 290 ? 16.881 -7.933 -21.086 1.00 64.88 290 TYR A C 1
ATOM 2320 O O . TYR A 1 290 ? 18.077 -8.173 -20.911 1.00 64.88 290 TYR A O 1
ATOM 2328 N N . VAL A 1 291 ? 16.133 -8.601 -21.944 1.00 70.44 291 VAL A N 1
ATOM 2329 C CA . VAL A 1 291 ? 16.707 -9.472 -22.946 1.00 70.44 291 VAL A CA 1
ATOM 2330 C C . VAL A 1 291 ? 16.994 -8.605 -24.153 1.00 70.44 291 VAL A C 1
ATOM 2332 O O . VAL A 1 291 ? 16.140 -7.851 -24.630 1.00 70.44 291 VAL A O 1
ATOM 2335 N N . GLN A 1 292 ? 18.221 -8.701 -24.643 1.00 82.94 292 GLN A N 1
ATOM 2336 C CA . GLN A 1 292 ? 18.505 -8.216 -25.973 1.00 82.94 292 GLN A CA 1
ATOM 2337 C C . GLN A 1 292 ? 17.908 -9.226 -26.950 1.00 82.94 292 GLN A C 1
ATOM 2339 O O . GLN A 1 292 ? 18.061 -10.438 -26.794 1.00 82.94 292 GLN A O 1
ATOM 2344 N N . ALA A 1 293 ? 17.178 -8.745 -27.942 1.00 85.81 293 ALA A N 1
ATOM 2345 C CA . ALA A 1 293 ? 16.577 -9.595 -28.948 1.00 85.81 293 ALA A CA 1
ATOM 2346 C C . ALA A 1 293 ? 16.668 -8.940 -30.321 1.00 85.81 293 ALA A C 1
ATOM 2348 O O . ALA A 1 293 ? 16.774 -7.722 -30.474 1.00 85.81 293 ALA A O 1
ATOM 2349 N N . LEU A 1 294 ? 16.640 -9.795 -31.329 1.00 91.38 294 LEU A N 1
ATOM 2350 C CA . LEU A 1 294 ? 16.673 -9.442 -32.731 1.00 91.38 294 LEU A CA 1
ATOM 2351 C C . LEU A 1 294 ? 15.387 -9.950 -33.367 1.00 91.38 294 LEU A C 1
ATOM 2353 O O . LEU A 1 294 ? 15.037 -11.121 -33.206 1.00 91.38 294 LEU A O 1
ATOM 2357 N N . PHE A 1 295 ? 14.710 -9.110 -34.140 1.00 92.00 295 PHE A N 1
ATOM 2358 C CA . PHE A 1 295 ? 13.676 -9.592 -35.046 1.00 92.00 295 PHE A CA 1
ATOM 2359 C C . PHE A 1 295 ? 13.908 -9.143 -36.479 1.00 92.00 295 PHE A C 1
ATOM 2361 O O . PHE A 1 295 ? 14.634 -8.192 -36.757 1.00 92.00 295 PHE A O 1
ATOM 2368 N N . THR A 1 296 ? 13.288 -9.854 -37.411 1.00 92.06 296 THR A N 1
ATOM 2369 C CA . THR A 1 296 ? 13.234 -9.498 -38.826 1.00 92.06 296 THR A CA 1
ATOM 2370 C C . THR A 1 296 ? 11.808 -9.689 -39.311 1.00 92.06 296 THR A C 1
ATOM 2372 O O . THR A 1 296 ? 11.268 -10.779 -39.161 1.00 92.06 296 THR A O 1
ATOM 2375 N N . VAL A 1 297 ? 11.192 -8.645 -39.864 1.00 92.31 297 VAL A N 1
ATOM 2376 C CA . VAL A 1 297 ? 9.825 -8.689 -40.417 1.00 92.31 297 VAL A CA 1
ATOM 2377 C C . VAL A 1 297 ? 9.817 -8.147 -41.851 1.00 92.31 297 VAL A C 1
ATOM 2379 O O . VAL A 1 297 ? 10.603 -7.247 -42.156 1.00 92.31 297 VAL A O 1
ATOM 2382 N N . PRO A 1 298 ? 8.961 -8.665 -42.747 1.00 90.50 298 PRO A N 1
ATOM 2383 C CA . PRO A 1 298 ? 8.823 -8.150 -44.107 1.00 90.50 298 PRO A CA 1
ATOM 2384 C C . PRO A 1 298 ? 8.287 -6.711 -44.121 1.00 90.50 298 PRO A C 1
ATOM 2386 O O . PRO A 1 298 ? 7.586 -6.276 -43.203 1.00 90.50 298 PRO A O 1
ATOM 2389 N N . LEU A 1 299 ? 8.606 -5.956 -45.174 1.00 87.00 299 LEU A N 1
ATOM 2390 C CA . LEU A 1 299 ? 8.085 -4.604 -45.397 1.00 87.00 299 LEU A CA 1
ATOM 2391 C C . LEU A 1 299 ? 6.641 -4.671 -45.918 1.00 87.00 299 LEU A C 1
ATOM 2393 O O . LEU A 1 299 ? 6.381 -4.847 -47.105 1.00 87.00 299 LEU A O 1
ATOM 2397 N N . THR A 1 300 ? 5.687 -4.512 -45.006 1.00 87.38 300 THR A N 1
ATOM 2398 C CA . THR A 1 300 ? 4.245 -4.489 -45.270 1.00 87.38 300 THR A CA 1
ATOM 2399 C C . THR A 1 300 ? 3.629 -3.191 -44.742 1.00 87.38 300 THR A C 1
ATOM 2401 O O . THR A 1 300 ? 4.291 -2.370 -44.103 1.00 87.38 300 THR A O 1
ATOM 2404 N N . LYS A 1 301 ? 2.324 -2.994 -44.965 1.00 83.81 301 LYS A N 1
ATOM 2405 C CA . LYS A 1 301 ? 1.590 -1.842 -44.411 1.00 83.81 301 LYS A CA 1
ATOM 2406 C C . LYS A 1 301 ? 1.543 -1.843 -42.874 1.00 83.81 301 LYS A C 1
ATOM 2408 O O . LYS A 1 301 ? 1.376 -0.782 -42.282 1.00 83.81 301 LYS A O 1
ATOM 2413 N N . GLU A 1 302 ? 1.708 -3.002 -42.233 1.00 80.44 302 GLU A N 1
ATOM 2414 C CA . GLU A 1 302 ? 1.692 -3.140 -40.770 1.00 80.44 302 GLU A CA 1
ATOM 2415 C C . GLU A 1 302 ? 3.065 -2.914 -40.122 1.00 80.44 302 GLU A C 1
ATOM 2417 O O . GLU A 1 302 ? 3.151 -2.706 -38.910 1.00 80.44 302 GLU A O 1
ATOM 2422 N N . THR A 1 303 ? 4.135 -2.876 -40.922 1.00 82.81 303 THR A N 1
ATOM 2423 C CA . THR A 1 303 ? 5.513 -2.758 -40.434 1.00 82.81 303 THR A CA 1
ATOM 2424 C C . THR A 1 303 ? 5.768 -1.415 -39.755 1.00 82.81 303 THR A C 1
ATOM 2426 O O . THR A 1 303 ? 6.323 -1.392 -38.663 1.00 82.81 303 THR A O 1
ATOM 2429 N N . MET A 1 304 ? 5.315 -0.294 -40.325 1.00 81.62 304 MET A N 1
ATOM 2430 C CA . MET A 1 304 ? 5.548 1.034 -39.729 1.00 81.62 304 MET A CA 1
ATOM 2431 C C . MET A 1 304 ? 4.800 1.244 -38.394 1.00 81.62 304 MET A C 1
ATOM 2433 O O . MET A 1 304 ? 5.434 1.679 -37.431 1.00 81.62 304 MET A O 1
ATOM 2437 N N . PRO A 1 305 ? 3.504 0.886 -38.260 1.00 76.50 305 PRO A N 1
ATOM 2438 C CA . PRO A 1 305 ? 2.824 0.893 -36.961 1.00 76.50 305 PRO A CA 1
ATOM 2439 C C . PRO A 1 305 ? 3.468 -0.036 -35.925 1.00 76.50 305 PRO A C 1
ATOM 2441 O O . PRO A 1 305 ? 3.564 0.319 -34.751 1.00 76.50 305 PRO A O 1
ATOM 2444 N N . PHE A 1 306 ? 3.922 -1.221 -36.346 1.00 78.94 306 PHE A N 1
ATOM 2445 C CA . PHE A 1 306 ? 4.624 -2.156 -35.469 1.00 78.94 306 PHE A CA 1
ATOM 2446 C C . PHE A 1 306 ? 5.962 -1.586 -34.979 1.00 78.94 306 PHE A C 1
ATOM 2448 O O . PHE A 1 306 ? 6.246 -1.653 -33.786 1.00 78.94 306 PHE A O 1
ATOM 2455 N N . MET A 1 307 ? 6.734 -0.953 -35.867 1.00 81.19 307 MET A N 1
ATOM 2456 C CA . MET A 1 307 ? 7.978 -0.263 -35.523 1.00 81.19 307 MET A CA 1
ATOM 2457 C C . MET A 1 307 ? 7.749 0.880 -34.529 1.00 81.19 307 MET A C 1
ATOM 2459 O O . MET A 1 307 ? 8.483 0.966 -33.549 1.00 81.19 307 MET A O 1
ATOM 2463 N N . SER A 1 308 ? 6.719 1.714 -34.726 1.00 73.25 308 SER A N 1
ATOM 2464 C CA . SER A 1 308 ? 6.366 2.785 -33.772 1.00 73.25 308 SER A CA 1
ATOM 2465 C C . SER A 1 308 ? 6.084 2.219 -32.381 1.00 73.25 308 SER A C 1
ATOM 2467 O O . SER A 1 308 ? 6.639 2.692 -31.397 1.00 73.25 308 SER A O 1
ATOM 2469 N N . TRP A 1 309 ? 5.294 1.143 -32.307 1.00 77.56 309 TRP A N 1
ATOM 2470 C CA . TRP A 1 309 ? 4.980 0.473 -31.045 1.00 77.56 309 TRP A CA 1
ATOM 2471 C C . TRP A 1 309 ? 6.227 -0.085 -30.340 1.00 77.56 309 TRP A C 1
ATOM 2473 O O . TRP A 1 309 ? 6.343 0.035 -29.124 1.00 77.56 309 TRP A O 1
ATOM 2483 N N . VAL A 1 310 ? 7.184 -0.656 -31.083 1.00 75.75 310 VAL A N 1
ATOM 2484 C CA . VAL A 1 310 ? 8.459 -1.116 -30.503 1.00 75.75 310 VAL A CA 1
ATOM 2485 C C . VAL A 1 310 ? 9.307 0.068 -30.027 1.00 75.75 310 VAL A C 1
ATOM 2487 O O . VAL A 1 310 ? 9.830 0.013 -28.921 1.00 75.75 310 VAL A O 1
ATOM 2490 N N . HIS A 1 311 ? 9.404 1.155 -30.798 1.00 73.56 311 HIS A N 1
ATOM 2491 C CA . HIS A 1 311 ? 10.150 2.359 -30.406 1.00 73.56 311 HIS A CA 1
ATOM 2492 C C . HIS A 1 311 ? 9.567 3.073 -29.178 1.00 73.56 311 HIS A C 1
ATOM 2494 O O . HIS A 1 311 ? 10.312 3.672 -28.410 1.00 73.56 311 HIS A O 1
ATOM 2500 N N . GLU A 1 312 ? 8.250 3.018 -28.986 1.00 64.38 312 GLU A N 1
ATOM 2501 C CA . GLU A 1 312 ? 7.570 3.614 -27.830 1.00 64.38 312 GLU A CA 1
ATOM 2502 C C . GLU A 1 312 ? 7.742 2.796 -26.541 1.00 64.38 312 GLU A C 1
ATOM 2504 O O . GLU A 1 312 ? 7.518 3.319 -25.453 1.00 64.38 312 GLU A O 1
ATOM 2509 N N . SER A 1 313 ? 8.078 1.506 -26.642 1.00 56.78 313 SER A N 1
ATOM 2510 C CA . SER A 1 313 ? 7.999 0.556 -25.519 1.00 56.78 313 SER A CA 1
ATOM 2511 C C . SER A 1 313 ? 9.279 -0.260 -25.278 1.00 56.78 313 SER A C 1
ATOM 2513 O O . SER A 1 313 ? 9.331 -1.040 -24.327 1.00 56.78 313 SER A O 1
ATOM 2515 N N . ALA A 1 314 ? 10.316 -0.086 -26.101 1.00 69.44 314 ALA A N 1
ATOM 2516 C CA . ALA A 1 314 ? 11.614 -0.744 -25.968 1.00 69.44 314 ALA A CA 1
ATOM 2517 C C . ALA A 1 314 ? 12.780 0.168 -26.371 1.00 69.44 314 ALA A C 1
ATOM 2519 O O . ALA A 1 314 ? 12.618 1.118 -27.137 1.00 69.44 314 ALA A O 1
ATOM 2520 N N . ASP A 1 315 ? 13.980 -0.166 -25.891 1.00 74.44 315 ASP A N 1
ATOM 2521 C CA . ASP A 1 315 ? 15.207 0.522 -26.286 1.00 74.44 315 ASP A CA 1
ATOM 2522 C C . ASP A 1 315 ? 15.752 -0.086 -27.586 1.00 74.44 315 ASP A C 1
ATOM 2524 O O . ASP A 1 315 ? 16.382 -1.149 -27.595 1.00 74.44 315 ASP A O 1
ATOM 2528 N N . VAL A 1 316 ? 15.454 0.556 -28.716 1.00 82.81 316 VAL A N 1
ATOM 2529 C CA . VAL A 1 316 ? 15.917 0.117 -30.038 1.00 82.81 316 VAL A CA 1
ATOM 2530 C C . VAL A 1 316 ? 17.376 0.527 -30.230 1.00 82.81 316 VAL A C 1
ATOM 2532 O O . VAL A 1 316 ? 17.684 1.709 -30.366 1.00 82.81 316 VAL A O 1
ATOM 2535 N N . LYS A 1 317 ? 18.275 -0.461 -30.288 1.00 84.31 317 LYS A N 1
ATOM 2536 C CA . LYS A 1 317 ? 19.720 -0.245 -30.456 1.00 84.31 317 LYS A CA 1
ATOM 2537 C C . LYS A 1 317 ? 20.101 -0.010 -31.911 1.00 84.31 317 LYS A C 1
ATOM 2539 O O . LYS A 1 317 ? 20.951 0.824 -32.203 1.00 84.31 317 LYS A O 1
ATOM 2544 N N . GLU A 1 318 ? 19.497 -0.768 -32.822 1.00 87.44 318 GLU A N 1
ATOM 2545 C CA . GLU A 1 318 ? 19.824 -0.721 -34.245 1.00 87.44 318 GLU A CA 1
ATOM 2546 C C . GLU A 1 318 ? 18.615 -1.142 -35.088 1.00 87.44 318 GLU A C 1
ATOM 2548 O O . GLU A 1 318 ? 17.925 -2.103 -34.751 1.00 87.44 318 GLU A O 1
ATOM 2553 N N . ALA A 1 319 ? 18.376 -0.450 -36.205 1.00 89.25 319 ALA A N 1
ATOM 2554 C CA . ALA A 1 319 ? 17.364 -0.816 -37.193 1.00 89.25 319 ALA A CA 1
ATOM 2555 C C . ALA A 1 319 ? 17.967 -0.763 -38.606 1.00 89.25 319 ALA A C 1
ATOM 2557 O O . ALA A 1 319 ? 18.425 0.287 -39.057 1.00 89.25 319 ALA A O 1
ATOM 2558 N N . LYS A 1 320 ? 17.966 -1.901 -39.309 1.00 89.75 320 LYS A N 1
ATOM 2559 C CA . LYS A 1 320 ? 18.463 -2.059 -40.683 1.00 89.75 320 LYS A CA 1
ATOM 2560 C C . LYS A 1 320 ? 17.299 -2.302 -41.630 1.00 89.75 320 LYS A C 1
ATOM 2562 O O . LYS A 1 320 ? 16.604 -3.311 -41.524 1.00 89.75 320 LYS A O 1
ATOM 2567 N N . PHE A 1 321 ? 17.118 -1.391 -42.578 1.00 88.44 321 PHE A N 1
ATOM 2568 C CA . PHE A 1 321 ? 16.145 -1.533 -43.657 1.00 88.44 321 PHE A CA 1
ATOM 2569 C C . PHE A 1 321 ? 16.811 -2.218 -44.852 1.00 88.44 321 PHE A C 1
ATOM 2571 O O . PHE A 1 321 ? 17.793 -1.716 -45.395 1.00 88.44 321 PHE A O 1
ATOM 2578 N N . MET A 1 322 ? 16.286 -3.378 -45.233 1.00 88.12 322 MET A N 1
ATOM 2579 C CA . MET A 1 322 ? 16.682 -4.140 -46.417 1.00 88.12 322 MET A CA 1
ATOM 2580 C C . MET A 1 322 ? 15.640 -3.945 -47.527 1.00 88.12 322 MET A C 1
ATOM 2582 O O . MET A 1 322 ? 14.614 -3.297 -47.325 1.00 88.12 322 MET A O 1
ATOM 2586 N N . SER A 1 323 ? 15.895 -4.481 -48.721 1.00 81.00 323 SER A N 1
ATOM 2587 C CA . SER A 1 323 ? 15.013 -4.292 -49.883 1.00 81.00 323 SER A CA 1
ATOM 2588 C C . SER A 1 323 ? 13.600 -4.867 -49.704 1.00 81.00 323 SER A C 1
ATOM 2590 O O . SER A 1 323 ? 12.671 -4.386 -50.344 1.00 81.00 323 SER A O 1
ATOM 2592 N N . ASP A 1 324 ? 13.425 -5.877 -48.849 1.00 88.50 324 ASP A N 1
ATOM 2593 C CA . ASP A 1 324 ? 12.168 -6.614 -48.645 1.00 88.50 324 ASP A CA 1
ATOM 2594 C C . ASP A 1 324 ? 11.747 -6.742 -47.168 1.00 88.50 324 ASP A C 1
ATOM 2596 O O . ASP A 1 324 ? 10.646 -7.205 -46.862 1.00 88.50 324 ASP A O 1
ATOM 2600 N N . SER A 1 325 ? 12.600 -6.322 -46.234 1.00 91.00 325 SER A N 1
ATOM 2601 C CA . SER A 1 325 ? 12.434 -6.585 -44.806 1.00 91.00 325 SER A CA 1
ATOM 2602 C C . SER A 1 325 ? 13.137 -5.542 -43.940 1.00 91.00 325 SER A C 1
ATOM 2604 O O . SER A 1 325 ? 14.014 -4.807 -44.390 1.00 91.00 325 SER A O 1
ATOM 2606 N N . VAL A 1 326 ? 12.744 -5.465 -42.671 1.00 91.25 326 VAL A N 1
ATOM 2607 C CA . VAL A 1 326 ? 13.424 -4.670 -41.646 1.00 91.25 326 VAL A CA 1
ATOM 2608 C C . VAL A 1 326 ? 13.921 -5.596 -40.548 1.00 91.25 326 VAL A C 1
ATOM 2610 O O . VAL A 1 326 ? 13.183 -6.451 -40.054 1.00 91.25 326 VAL A O 1
ATOM 2613 N N . GLN A 1 327 ? 15.184 -5.426 -40.178 1.00 92.81 327 GLN A N 1
ATOM 2614 C CA . GLN A 1 327 ? 15.812 -6.112 -39.063 1.00 92.81 327 GLN A CA 1
ATOM 2615 C C . GLN A 1 327 ? 16.058 -5.119 -37.932 1.00 92.81 327 GLN A C 1
ATOM 2617 O O . GLN A 1 327 ? 16.572 -4.028 -38.165 1.00 92.81 327 GLN A O 1
ATOM 2622 N N . VAL A 1 328 ? 15.701 -5.496 -36.709 1.00 91.00 328 VAL A N 1
ATOM 2623 C CA . VAL A 1 328 ? 15.777 -4.609 -35.547 1.00 91.00 328 VAL A CA 1
ATOM 2624 C C . VAL A 1 328 ? 16.388 -5.344 -34.374 1.00 91.00 328 VAL A C 1
ATOM 2626 O O . VAL A 1 328 ? 15.912 -6.412 -33.987 1.00 91.00 328 VAL A O 1
ATOM 2629 N N . THR A 1 329 ? 17.413 -4.730 -33.798 1.00 89.81 329 THR A N 1
ATOM 2630 C CA . THR A 1 329 ? 18.004 -5.119 -32.523 1.00 89.81 329 THR A CA 1
ATOM 2631 C C . THR A 1 329 ? 17.449 -4.199 -31.451 1.00 89.81 329 THR A C 1
ATOM 2633 O O . THR A 1 329 ? 17.591 -2.976 -31.533 1.0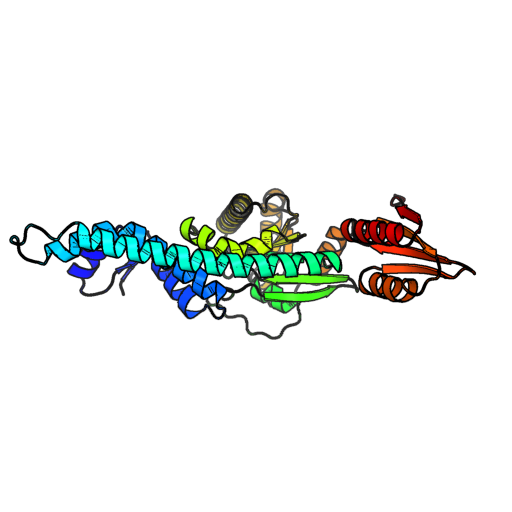0 89.81 329 THR A O 1
ATOM 2636 N N . PHE A 1 330 ? 16.831 -4.777 -30.433 1.00 84.50 330 PHE A N 1
ATOM 2637 C CA . PHE A 1 330 ? 16.219 -4.027 -29.347 1.00 84.50 330 PHE A CA 1
ATOM 2638 C C . PHE A 1 330 ? 16.505 -4.693 -28.006 1.00 84.50 330 PHE A C 1
ATOM 2640 O O . PHE A 1 330 ? 16.836 -5.877 -27.927 1.00 84.50 330 PHE A O 1
ATOM 2647 N N . GLU A 1 331 ? 16.387 -3.909 -26.949 1.00 81.50 331 GLU A N 1
ATOM 2648 C CA . GLU A 1 331 ? 16.535 -4.352 -25.577 1.00 81.50 331 GLU A CA 1
ATOM 2649 C C . GLU A 1 331 ? 15.236 -4.028 -24.830 1.00 81.50 331 GLU A C 1
ATOM 2651 O O . GLU A 1 331 ? 14.761 -2.889 -24.828 1.00 81.50 331 GLU A O 1
ATOM 2656 N N . ALA A 1 332 ? 14.609 -5.049 -24.248 1.00 73.12 332 ALA A N 1
ATOM 2657 C CA . ALA A 1 332 ? 13.344 -4.897 -23.536 1.00 73.12 332 ALA A CA 1
ATOM 2658 C C . ALA A 1 332 ? 13.185 -5.953 -22.448 1.00 73.12 332 ALA A C 1
ATOM 2660 O O . ALA A 1 332 ? 13.855 -6.984 -22.466 1.00 73.12 332 ALA A O 1
ATOM 2661 N N . ASN A 1 333 ? 12.246 -5.736 -21.526 1.00 69.50 333 ASN A N 1
ATOM 2662 C CA . ASN A 1 333 ? 11.920 -6.743 -20.519 1.00 69.50 333 ASN A CA 1
ATOM 2663 C C . ASN A 1 333 ? 11.442 -8.069 -21.174 1.00 69.50 333 ASN A C 1
ATOM 2665 O O . ASN A 1 333 ? 10.913 -8.049 -22.294 1.00 69.50 333 ASN A O 1
ATOM 2669 N N . PRO A 1 334 ? 11.577 -9.230 -20.499 1.00 71.38 334 PRO A N 1
ATOM 2670 C CA . PRO A 1 334 ? 11.289 -10.535 -21.103 1.00 71.38 334 PRO A CA 1
ATOM 2671 C C . PRO A 1 334 ? 9.821 -10.689 -21.522 1.00 71.38 334 PRO A C 1
ATOM 2673 O O . PRO A 1 334 ? 9.516 -11.311 -22.539 1.00 71.38 334 PRO A O 1
ATOM 2676 N N . LEU A 1 335 ? 8.899 -10.074 -20.773 1.00 64.19 335 LEU A N 1
ATOM 2677 C CA . LEU A 1 335 ? 7.462 -10.098 -21.061 1.00 64.19 335 LEU A CA 1
ATOM 2678 C C . LEU A 1 335 ? 7.114 -9.340 -22.350 1.00 64.19 335 LEU A C 1
ATOM 2680 O O . LEU A 1 335 ? 6.249 -9.776 -23.110 1.00 64.19 335 LEU A O 1
ATOM 2684 N N . PHE A 1 336 ? 7.767 -8.207 -22.600 1.00 68.94 336 PHE A N 1
ATOM 2685 C CA . PHE A 1 336 ? 7.605 -7.408 -23.807 1.00 68.94 336 PHE A CA 1
ATOM 2686 C C . PHE A 1 336 ? 8.316 -8.066 -24.986 1.00 68.94 336 PHE A C 1
ATOM 2688 O O . PHE A 1 336 ? 7.728 -8.171 -26.059 1.00 68.94 336 PHE A O 1
ATOM 2695 N N . ALA A 1 337 ? 9.521 -8.602 -24.781 1.00 79.19 337 ALA A N 1
ATOM 2696 C CA . ALA A 1 337 ? 10.229 -9.380 -25.793 1.00 79.19 337 ALA A CA 1
ATOM 2697 C C . ALA A 1 337 ? 9.388 -10.570 -26.294 1.00 79.19 337 ALA A C 1
ATOM 2699 O O . ALA A 1 337 ? 9.302 -10.801 -27.498 1.00 79.19 337 ALA A O 1
ATOM 2700 N N . GLU A 1 338 ? 8.662 -11.252 -25.404 1.00 74.75 338 GLU A N 1
ATOM 2701 C CA . GLU A 1 338 ? 7.734 -12.325 -25.778 1.00 74.75 338 GLU A CA 1
ATOM 2702 C C . GLU A 1 338 ? 6.511 -11.819 -26.573 1.00 74.75 338 GLU A C 1
ATOM 2704 O O . GLU A 1 338 ? 5.982 -12.514 -27.444 1.00 74.75 338 GLU A O 1
ATOM 2709 N N . LYS A 1 339 ? 6.058 -10.581 -26.335 1.00 73.75 339 LYS A N 1
ATOM 2710 C CA . LYS A 1 339 ? 4.990 -9.946 -27.135 1.00 73.75 339 LYS A CA 1
ATOM 2711 C C . LYS A 1 339 ? 5.475 -9.559 -28.517 1.00 73.75 339 LYS A C 1
ATOM 2713 O O . LYS A 1 339 ? 4.758 -9.790 -29.492 1.00 73.75 339 LYS A O 1
ATOM 2718 N N . VAL A 1 340 ? 6.686 -9.015 -28.599 1.00 81.06 340 VAL A N 1
ATOM 2719 C CA . VAL A 1 340 ? 7.368 -8.763 -29.867 1.00 81.06 340 VAL A CA 1
ATOM 2720 C C . VAL A 1 340 ? 7.487 -10.079 -30.633 1.00 81.06 340 VAL A C 1
ATOM 2722 O O . VAL A 1 340 ? 7.027 -10.129 -31.767 1.00 81.06 340 VAL A O 1
ATOM 2725 N N . ARG A 1 341 ? 7.949 -11.169 -30.002 1.00 84.62 341 ARG A N 1
ATOM 2726 C CA . ARG A 1 341 ? 8.020 -12.511 -30.611 1.00 84.62 341 ARG A CA 1
ATOM 2727 C C . ARG A 1 341 ? 6.689 -12.946 -31.228 1.00 84.62 341 ARG A C 1
ATOM 2729 O O . ARG A 1 341 ? 6.636 -13.217 -32.423 1.00 84.62 341 ARG A O 1
ATOM 2736 N N . LYS A 1 342 ? 5.595 -12.923 -30.457 1.00 75.31 342 LYS A N 1
ATOM 2737 C CA . LYS A 1 342 ? 4.252 -13.300 -30.945 1.00 75.31 342 LYS A CA 1
ATOM 2738 C C . LYS A 1 342 ? 3.761 -12.434 -32.105 1.00 75.31 342 LYS A C 1
ATOM 2740 O O . LYS A 1 342 ? 3.006 -12.901 -32.953 1.00 75.31 342 LYS A O 1
ATOM 2745 N N . ARG A 1 343 ? 4.115 -11.148 -32.121 1.00 80.81 343 ARG A N 1
ATOM 2746 C CA . ARG A 1 343 ? 3.688 -10.215 -33.172 1.00 80.81 343 ARG A CA 1
ATOM 2747 C C . ARG A 1 343 ? 4.544 -10.340 -34.430 1.00 80.81 343 ARG A C 1
ATOM 2749 O O . ARG A 1 343 ? 4.001 -10.253 -35.521 1.00 80.81 343 ARG A O 1
ATOM 2756 N N . VAL A 1 344 ? 5.832 -10.629 -34.273 1.00 87.88 344 VAL A N 1
ATOM 2757 C CA . VAL A 1 344 ? 6.752 -10.995 -35.357 1.00 87.88 344 VAL A CA 1
ATOM 2758 C C . VAL A 1 344 ? 6.289 -12.284 -36.036 1.00 87.88 344 VAL A C 1
ATOM 2760 O O . VAL A 1 344 ? 6.214 -12.312 -37.258 1.00 87.88 344 VAL A O 1
ATOM 2763 N N . GLU A 1 345 ? 5.886 -13.303 -35.269 1.00 83.56 345 GLU A N 1
ATOM 2764 C CA . GLU A 1 345 ? 5.313 -14.551 -35.807 1.00 83.56 345 GLU A CA 1
ATOM 2765 C C . GLU A 1 345 ? 4.044 -14.304 -36.640 1.00 83.56 345 GLU A C 1
ATOM 2767 O O . GLU A 1 345 ? 3.860 -14.929 -37.676 1.00 83.56 345 GLU A O 1
ATOM 2772 N N . LYS A 1 346 ? 3.183 -13.361 -36.229 1.00 82.25 346 LYS A N 1
ATOM 2773 C CA . LYS A 1 346 ? 1.983 -12.971 -36.997 1.00 82.25 346 LYS A CA 1
ATOM 2774 C C . LYS A 1 346 ? 2.289 -12.199 -38.281 1.00 82.25 346 LYS A C 1
ATOM 2776 O O . LYS A 1 346 ? 1.438 -12.148 -39.159 1.00 82.25 346 LYS A O 1
ATOM 2781 N N . LEU A 1 347 ? 3.454 -11.563 -38.352 1.00 84.62 347 LEU A N 1
ATOM 2782 C CA . LEU A 1 347 ? 3.919 -10.796 -39.507 1.00 84.62 347 LEU A CA 1
ATOM 2783 C C . LEU A 1 347 ? 4.826 -11.635 -40.422 1.00 84.62 347 LEU A C 1
ATOM 2785 O O . LEU A 1 347 ? 5.565 -11.061 -41.214 1.00 84.62 347 LEU A O 1
ATOM 2789 N N . ASP A 1 348 ? 4.819 -12.966 -40.284 1.00 86.94 348 ASP A N 1
ATOM 2790 C CA . ASP A 1 348 ? 5.700 -13.895 -41.009 1.00 86.94 348 ASP A CA 1
ATOM 2791 C C . ASP A 1 348 ? 7.202 -13.571 -40.851 1.00 86.94 348 ASP A C 1
ATOM 2793 O O . ASP A 1 348 ? 8.025 -13.796 -41.742 1.00 86.94 348 ASP A O 1
ATOM 2797 N N . GLY A 1 349 ? 7.575 -13.013 -39.697 1.00 88.00 349 GLY A N 1
ATOM 2798 C CA . GLY A 1 349 ? 8.943 -12.647 -39.358 1.00 88.00 349 GLY A CA 1
ATOM 2799 C C . GLY A 1 349 ? 9.698 -13.700 -38.542 1.00 88.00 349 GLY A C 1
ATOM 2800 O O . GLY A 1 349 ? 9.162 -14.723 -38.121 1.00 88.00 349 GLY A O 1
ATOM 2801 N N . LYS A 1 350 ? 10.977 -13.424 -38.271 1.00 90.25 350 LYS A N 1
ATOM 2802 C CA . LYS A 1 350 ? 11.862 -14.245 -37.428 1.00 90.25 350 LYS A CA 1
ATOM 2803 C C . LYS A 1 350 ? 12.255 -13.492 -36.166 1.00 90.25 350 LYS A C 1
ATOM 2805 O O . LYS A 1 350 ? 12.554 -12.305 -36.238 1.00 90.25 350 LYS A O 1
ATOM 2810 N N . PHE A 1 351 ? 12.306 -14.189 -35.034 1.00 91.44 351 PHE A N 1
ATOM 2811 C CA . PHE A 1 351 ? 12.704 -13.646 -33.735 1.00 91.44 351 PHE A CA 1
ATOM 2812 C C . PHE A 1 351 ? 13.827 -14.489 -33.125 1.00 91.44 351 PHE A C 1
ATOM 2814 O O . PHE A 1 351 ? 13.748 -15.716 -33.127 1.00 91.44 351 PHE A O 1
ATOM 2821 N N . VAL A 1 352 ? 14.852 -13.835 -32.583 1.00 88.12 352 VAL A N 1
ATOM 2822 C CA . VAL A 1 352 ? 16.001 -14.464 -31.928 1.00 88.12 352 VAL A CA 1
ATOM 2823 C C . VAL A 1 352 ? 16.287 -13.719 -30.627 1.00 88.12 352 VAL A C 1
ATOM 2825 O O . VAL A 1 352 ? 16.574 -12.525 -30.645 1.00 88.12 352 VAL A O 1
ATOM 2828 N N . ALA A 1 353 ? 16.230 -14.418 -29.493 1.00 80.00 353 ALA A N 1
ATOM 2829 C CA . ALA A 1 353 ? 16.736 -13.881 -28.232 1.00 80.00 353 ALA A CA 1
ATOM 2830 C C . ALA A 1 353 ? 18.269 -13.965 -28.229 1.00 80.00 353 ALA A C 1
ATOM 2832 O O . ALA A 1 353 ? 18.830 -15.012 -28.552 1.00 80.00 353 ALA A O 1
ATOM 2833 N N . ILE A 1 354 ? 18.941 -12.872 -27.878 1.00 71.25 354 ILE A N 1
ATOM 2834 C CA . ILE A 1 354 ? 20.397 -12.805 -27.754 1.00 71.25 354 ILE A CA 1
ATOM 2835 C C . ILE A 1 354 ? 20.724 -13.054 -26.273 1.00 71.25 354 ILE A C 1
ATOM 2837 O O . ILE A 1 354 ? 20.306 -12.266 -25.421 1.00 71.25 354 ILE A O 1
ATOM 2841 N N . PRO A 1 355 ? 21.424 -14.151 -25.923 1.00 53.47 355 PRO A N 1
ATOM 2842 C CA . PRO A 1 355 ? 21.877 -14.367 -24.553 1.00 53.47 355 PRO A CA 1
ATOM 2843 C C . PRO A 1 355 ? 22.771 -13.200 -24.126 1.00 53.47 355 PRO A C 1
ATOM 2845 O O . PRO A 1 355 ? 23.643 -12.801 -24.898 1.00 53.47 355 PRO A O 1
ATOM 2848 N N . LYS A 1 356 ? 22.586 -12.667 -22.910 1.00 47.97 356 LYS A N 1
ATOM 2849 C CA . LYS A 1 356 ? 23.527 -11.689 -22.347 1.00 47.97 356 LYS A CA 1
ATOM 2850 C C . LYS A 1 356 ? 24.917 -12.329 -22.321 1.00 47.97 356 LYS A C 1
ATOM 2852 O O . LYS A 1 356 ? 25.139 -13.285 -21.581 1.00 47.97 356 LYS A O 1
ATOM 2857 N N . THR A 1 357 ? 25.829 -11.838 -23.154 1.00 37.72 357 THR A N 1
ATOM 2858 C CA . THR A 1 357 ? 27.261 -12.113 -23.006 1.00 37.72 357 THR A CA 1
ATOM 2859 C C . THR A 1 357 ? 27.668 -11.631 -21.613 1.00 37.72 357 THR A C 1
ATOM 2861 O O . THR A 1 357 ? 27.369 -10.486 -21.275 1.00 37.72 357 THR A O 1
ATOM 2864 N N . GLN A 1 358 ? 28.233 -12.536 -20.806 1.00 30.95 358 GLN A N 1
ATOM 2865 C CA . GLN A 1 358 ? 28.725 -12.255 -19.450 1.00 30.95 358 GLN A CA 1
ATOM 2866 C C . GLN A 1 358 ? 29.769 -11.145 -19.427 1.00 30.95 358 GLN A C 1
ATOM 2868 O O . GLN A 1 358 ? 30.590 -11.100 -20.374 1.00 30.95 358 GLN A O 1
#

Secondary structure (DSSP, 8-state):
-EEESS---HHHHHHHHHHHSS-EEEHHHHHHHHHHHH--SHHHHHHHHHHHHHHHHHHHHHH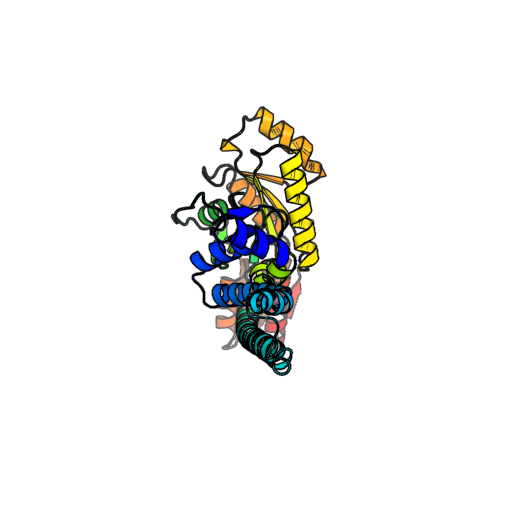HHHHHTTS-S---SSHHHHHHHHHHHHHHHHHHHHHHHHHHHHHHHHHHHHHHHTT-EEEEEEEBTTSSHHHHHHHHTT------SSS---SS-EEEEEEETTEEEEEEEPPPB-TT--HHHHHHTHHHHHHHHT-SEEEEEEETTS-HHHHHHHHHHHHHHHHHTT-TTS-EEEEEE-GGGS-HHHHHHHHHHHTTTSSS-EEEBTTTTBTHHHHHHHHHHHT--PEEEEEEEE--TTHHHHHHHHHHHSEEEEEEE-SSEEEEEEEE-HHHHHHHHHHHHHTT-EEEEE----